Protein AF-A0A7W0G7X9-F1 (afdb_monomer)

Nearest PDB structures (foldseek):
  6p4w-assembly1_B  TM=4.321E-01  e=9.261E-02  Sulfurisphaera tokodaii str. 7
  7ui9-assembly1_a  TM=5.854E-01  e=1.739E+00  Saccharomyces cerevisiae S288C
  8ceo-assembly1_p  TM=5.394E-01  e=4.998E+00  Saccharomyces cerevisiae

Structure (mmCIF, N/CA/C/O backbone):
data_AF-A0A7W0G7X9-F1
#
_entry.id   AF-A0A7W0G7X9-F1
#
loop_
_atom_site.group_PDB
_atom_site.id
_atom_site.type_symbol
_atom_site.label_atom_id
_atom_site.label_alt_id
_atom_site.label_comp_id
_atom_site.label_asym_id
_atom_site.label_entity_id
_atom_site.label_seq_id
_atom_site.pdbx_PDB_ins_code
_atom_site.Cartn_x
_atom_site.Cartn_y
_atom_site.Cartn_z
_atom_site.occupancy
_atom_site.B_iso_or_equiv
_atom_site.auth_seq_id
_atom_site.auth_comp_id
_atom_site.auth_asym_id
_atom_site.auth_atom_id
_atom_site.pdbx_PDB_model_num
ATOM 1 N N . MET A 1 1 ? -9.192 0.907 4.086 1.00 92.31 1 MET A N 1
ATOM 2 C CA . MET A 1 1 ? -9.486 0.606 5.506 1.00 92.31 1 MET A CA 1
ATOM 3 C C . MET A 1 1 ? -10.771 1.244 6.019 1.00 92.31 1 MET A C 1
ATOM 5 O O . MET A 1 1 ? -11.718 0.499 6.189 1.00 92.31 1 MET A O 1
ATOM 9 N N . ALA A 1 2 ? -10.855 2.569 6.224 1.00 94.81 2 ALA A N 1
ATOM 10 C CA . ALA A 1 2 ? -12.040 3.203 6.834 1.00 94.81 2 ALA A CA 1
ATOM 11 C C . ALA A 1 2 ? -13.368 2.820 6.157 1.00 94.81 2 ALA A C 1
ATOM 13 O O . ALA A 1 2 ? -14.321 2.452 6.828 1.00 94.81 2 ALA A O 1
ATOM 14 N N . TRP A 1 3 ? -13.391 2.815 4.819 1.00 96.12 3 TRP A N 1
ATOM 15 C CA . TRP A 1 3 ? -14.550 2.369 4.044 1.00 96.12 3 TRP A CA 1
ATOM 16 C C . TRP A 1 3 ? -14.953 0.915 4.342 1.00 96.12 3 TRP A C 1
ATOM 18 O O . TRP A 1 3 ? -16.133 0.634 4.477 1.00 96.12 3 TRP A O 1
ATOM 28 N N . LEU A 1 4 ? -13.992 -0.006 4.486 1.00 96.94 4 LEU A N 1
ATOM 29 C CA . LEU A 1 4 ? -14.282 -1.413 4.792 1.00 96.94 4 LEU A CA 1
ATOM 30 C C . LEU A 1 4 ? -14.880 -1.563 6.195 1.00 96.94 4 LEU A C 1
ATOM 32 O O . LEU A 1 4 ? -15.864 -2.275 6.357 1.00 96.94 4 LEU A O 1
ATOM 36 N N . LEU A 1 5 ? -14.318 -0.858 7.181 1.00 97.00 5 LEU A N 1
ATOM 37 C CA . LEU A 1 5 ? -14.815 -0.854 8.562 1.00 97.00 5 LEU A CA 1
ATOM 38 C C . LEU A 1 5 ? -16.210 -0.219 8.678 1.00 97.00 5 LEU A C 1
ATOM 40 O O . LEU A 1 5 ? -16.994 -0.596 9.537 1.00 97.00 5 LEU A O 1
ATOM 44 N N . ASP A 1 6 ? -16.539 0.741 7.816 1.00 95.50 6 ASP A N 1
ATOM 45 C CA . ASP A 1 6 ? -17.869 1.354 7.783 1.00 95.50 6 ASP A CA 1
ATOM 46 C C . ASP A 1 6 ? -18.906 0.473 7.060 1.00 95.50 6 ASP A C 1
ATOM 48 O O . ASP A 1 6 ? -20.080 0.438 7.427 1.00 95.50 6 ASP A O 1
ATOM 52 N N . ARG A 1 7 ? -18.480 -0.264 6.024 1.00 96.44 7 ARG A N 1
ATOM 53 C CA . ARG A 1 7 ? -19.379 -1.040 5.153 1.00 96.44 7 ARG A CA 1
ATOM 54 C C . ARG A 1 7 ? -19.563 -2.499 5.538 1.00 96.44 7 ARG A C 1
ATOM 56 O O . ARG A 1 7 ? -20.531 -3.085 5.062 1.00 96.44 7 ARG A O 1
ATOM 63 N N . SER A 1 8 ? -18.699 -3.056 6.380 1.00 97.31 8 SER A N 1
ATOM 64 C CA . SER A 1 8 ? -18.819 -4.433 6.857 1.00 97.31 8 SER A CA 1
ATOM 65 C C . SER A 1 8 ? -18.796 -4.492 8.376 1.00 97.31 8 SER A C 1
ATOM 67 O O . SER A 1 8 ? -17.767 -4.273 9.015 1.00 97.31 8 SER A O 1
ATOM 69 N N . GLN A 1 9 ? -19.952 -4.811 8.959 1.00 96.06 9 GLN A N 1
ATOM 70 C CA . GLN A 1 9 ? -20.108 -4.895 10.415 1.00 96.06 9 GLN A CA 1
ATOM 71 C C . GLN A 1 9 ? -19.346 -6.091 10.995 1.00 96.06 9 GLN A C 1
ATOM 73 O O . GLN A 1 9 ? -18.842 -6.018 12.116 1.00 96.06 9 GLN A O 1
ATOM 78 N N . VAL A 1 10 ? -19.231 -7.170 10.213 1.00 96.44 10 VAL A N 1
ATOM 79 C CA . VAL A 1 10 ? -18.426 -8.347 10.558 1.00 96.44 10 VAL A CA 1
ATOM 80 C C . VAL A 1 10 ? -16.955 -7.958 10.622 1.00 96.44 10 VAL A C 1
ATOM 82 O O . VAL A 1 10 ? -16.327 -8.125 11.665 1.00 96.44 10 VAL A O 1
ATOM 85 N N . PHE A 1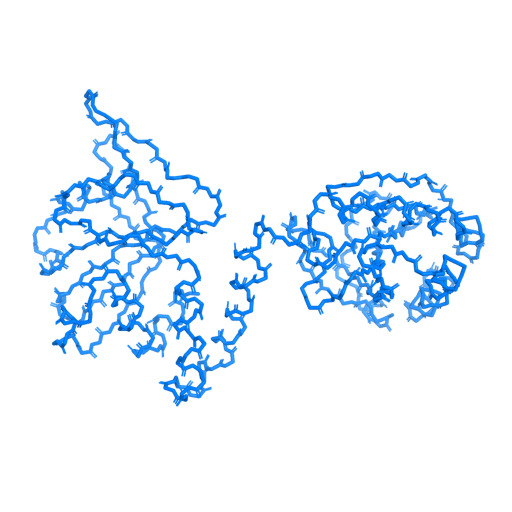 11 ? -16.421 -7.345 9.560 1.00 97.50 11 PHE A N 1
ATOM 86 C CA . PHE A 1 11 ? -15.022 -6.928 9.560 1.00 97.50 11 PHE A CA 1
ATOM 87 C C . PHE A 1 11 ? -14.723 -5.905 10.663 1.00 97.50 11 PHE A C 1
ATOM 89 O O . PHE A 1 11 ? -13.721 -6.042 11.356 1.00 97.50 11 PHE A O 1
ATOM 96 N N . ALA A 1 12 ? -15.596 -4.917 10.880 1.00 97.31 12 ALA A N 1
ATOM 97 C CA . ALA A 1 12 ? -15.427 -3.924 11.939 1.00 97.31 12 ALA A CA 1
ATOM 98 C C . ALA A 1 12 ? -15.307 -4.552 13.334 1.00 97.31 12 ALA A C 1
ATOM 100 O O . ALA A 1 12 ? -14.421 -4.180 14.108 1.00 97.31 12 ALA A O 1
ATOM 101 N N . ARG A 1 13 ? -16.174 -5.525 13.640 1.00 96.56 13 ARG A N 1
ATOM 102 C CA . ARG A 1 13 ? -16.154 -6.260 14.906 1.00 96.56 13 ARG A CA 1
ATOM 103 C C . ARG A 1 13 ? -14.867 -7.054 15.068 1.00 96.56 13 ARG A C 1
ATOM 105 O O . ARG A 1 13 ? -14.192 -6.892 16.081 1.00 96.56 13 ARG A O 1
ATOM 112 N N . GLU A 1 14 ? -14.539 -7.896 14.095 1.00 97.12 14 GLU A N 1
ATOM 113 C CA . GLU A 1 14 ? -13.367 -8.770 14.189 1.00 97.12 14 GLU A CA 1
ATOM 114 C C . GLU A 1 14 ? -12.070 -7.954 14.230 1.00 97.12 14 GLU A C 1
ATOM 116 O O . GLU A 1 14 ? -11.172 -8.234 15.024 1.00 97.12 14 GLU A O 1
ATOM 121 N N . PHE A 1 15 ? -12.003 -6.863 13.462 1.00 97.44 15 PHE A N 1
ATOM 122 C CA . PHE A 1 15 ? -10.868 -5.948 13.475 1.00 97.44 15 PHE A CA 1
ATOM 123 C C . PHE A 1 15 ? -10.708 -5.260 14.834 1.00 97.44 15 PHE A C 1
ATOM 125 O O . PHE A 1 15 ? -9.607 -5.248 15.379 1.00 97.44 15 PHE A O 1
ATOM 132 N N . ALA A 1 16 ? -11.788 -4.745 15.436 1.00 96.88 16 ALA A N 1
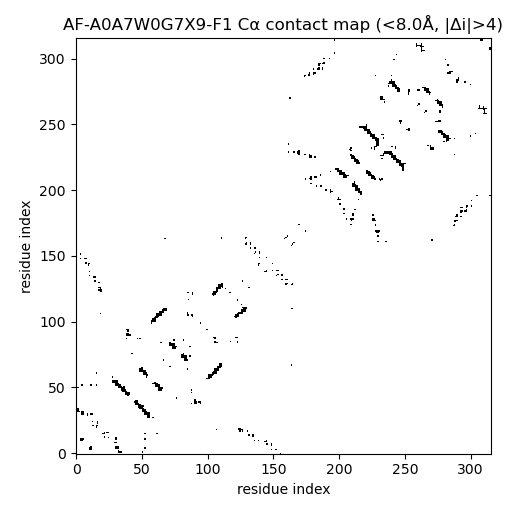ATOM 133 C CA . ALA A 1 16 ? -11.751 -4.242 16.813 1.00 96.88 16 ALA A CA 1
ATOM 134 C C . ALA A 1 16 ? -11.342 -5.340 17.816 1.00 96.88 16 ALA A C 1
ATOM 136 O O . ALA A 1 16 ? -10.641 -5.063 18.794 1.00 96.88 16 ALA A O 1
ATOM 137 N N . GLY A 1 17 ? -11.739 -6.588 17.553 1.00 96.56 17 GLY A N 1
ATOM 138 C CA . GLY A 1 17 ? -11.370 -7.774 18.322 1.00 96.56 17 GLY A CA 1
ATOM 139 C C . GLY A 1 17 ? -9.861 -8.012 18.381 1.00 96.56 17 GLY A C 1
ATOM 140 O O . GLY A 1 17 ? -9.358 -8.373 19.444 1.00 96.56 17 GLY A O 1
ATOM 141 N N . LEU A 1 18 ? -9.112 -7.706 17.314 1.00 95.69 18 LEU A N 1
ATOM 142 C CA . LEU A 1 18 ? -7.642 -7.792 17.320 1.00 95.69 18 LEU A CA 1
ATOM 143 C C . LEU A 1 18 ? -7.017 -6.885 18.398 1.00 95.69 18 LEU A C 1
ATOM 145 O O . LEU A 1 18 ? -6.053 -7.263 19.067 1.00 95.69 18 LEU A O 1
ATOM 149 N N . PHE A 1 19 ? -7.599 -5.702 18.615 1.00 94.75 19 PHE A N 1
ATOM 150 C CA . PHE A 1 19 ? -7.115 -4.716 19.585 1.00 94.75 19 PHE A CA 1
ATOM 151 C C . PHE A 1 19 ? -7.556 -5.019 21.022 1.00 94.75 19 PHE A C 1
ATOM 153 O O . PHE A 1 19 ? -6.792 -4.784 21.965 1.00 94.75 19 PHE A O 1
ATOM 160 N N . LEU A 1 20 ? -8.800 -5.481 21.189 1.00 92.38 20 LEU A N 1
ATOM 161 C CA . LEU A 1 20 ? -9.521 -5.485 22.470 1.00 92.38 20 LEU A CA 1
ATOM 162 C C . LEU A 1 20 ? -9.828 -6.881 23.022 1.00 92.38 20 LEU A C 1
ATOM 164 O O . LEU A 1 20 ? -10.032 -7.021 24.227 1.00 92.38 20 LEU A O 1
ATOM 168 N N . GLY A 1 21 ? -9.843 -7.900 22.162 1.00 87.56 21 GLY A N 1
ATOM 169 C CA . GLY A 1 21 ? -10.453 -9.204 22.421 1.00 87.56 21 GLY A CA 1
ATOM 170 C C . GLY A 1 21 ? -11.958 -9.212 22.118 1.00 87.56 21 GLY A C 1
ATOM 171 O O . GLY A 1 21 ? -12.664 -8.239 22.388 1.00 87.56 21 GLY A O 1
ATOM 172 N N . CYS A 1 22 ? -12.461 -10.317 21.560 1.00 80.00 22 CYS A N 1
ATOM 173 C CA . CYS A 1 22 ? -13.841 -10.410 21.062 1.00 80.00 22 CYS A CA 1
ATOM 174 C C . CYS A 1 22 ? -14.906 -10.333 22.171 1.00 80.00 22 CYS A C 1
ATOM 176 O O . CYS A 1 22 ? -15.979 -9.776 21.943 1.00 80.00 22 CYS A O 1
ATOM 178 N N . ASP A 1 23 ? -14.599 -10.808 23.382 1.00 84.69 23 ASP A N 1
ATOM 179 C CA . ASP A 1 23 ? -15.543 -10.824 24.513 1.00 84.69 23 ASP A CA 1
ATOM 180 C C . ASP A 1 23 ? -16.010 -9.420 24.912 1.00 84.69 23 ASP A C 1
ATOM 182 O O . ASP A 1 23 ? -17.159 -9.212 25.297 1.00 84.69 23 ASP A O 1
ATOM 186 N N . VAL A 1 24 ? -15.131 -8.427 24.760 1.00 81.75 24 VAL A N 1
ATOM 187 C CA . VAL A 1 24 ? -15.413 -7.024 25.087 1.00 81.75 24 VAL A CA 1
ATOM 188 C C . VAL A 1 24 ? -16.469 -6.427 24.148 1.00 81.75 24 VAL A C 1
ATOM 190 O O . VAL A 1 24 ? -17.104 -5.425 24.477 1.00 81.75 24 VAL A O 1
ATOM 193 N N . LEU A 1 25 ? -16.671 -7.039 22.979 1.00 88.81 25 LEU A N 1
ATOM 194 C CA . LEU A 1 25 ? -17.496 -6.496 21.908 1.00 88.81 25 LEU A CA 1
ATOM 195 C C . LEU A 1 25 ? -18.872 -7.155 21.786 1.00 88.81 25 LEU A C 1
ATOM 197 O O . LEU A 1 25 ? -19.669 -6.719 20.952 1.00 88.81 25 LEU A O 1
ATOM 201 N N . ALA A 1 26 ? -19.166 -8.185 22.586 1.00 86.31 26 ALA A N 1
ATOM 202 C CA . ALA A 1 26 ? -20.345 -9.041 22.426 1.00 86.31 26 ALA A CA 1
ATOM 203 C C . ALA A 1 26 ? -21.675 -8.264 22.331 1.00 86.31 26 ALA A C 1
ATOM 205 O O . ALA A 1 26 ? -22.514 -8.585 21.491 1.00 86.31 26 ALA A O 1
ATOM 206 N N . ASP A 1 27 ? -21.828 -7.194 23.117 1.00 87.75 27 ASP A N 1
ATOM 207 C CA . ASP A 1 27 ? -23.079 -6.426 23.215 1.00 87.75 27 ASP A CA 1
ATOM 208 C C . ASP A 1 27 ? -23.211 -5.272 22.205 1.00 87.75 27 ASP A C 1
ATOM 210 O O . ASP A 1 27 ? -24.269 -4.641 22.119 1.00 87.75 27 ASP A O 1
ATOM 214 N N . ILE A 1 28 ? -22.157 -4.961 21.446 1.00 90.19 28 ILE A N 1
ATOM 215 C CA . ILE A 1 28 ? -22.182 -3.870 20.461 1.00 90.19 28 ILE A CA 1
ATOM 216 C C . ILE A 1 28 ? -22.987 -4.327 19.255 1.00 90.19 28 ILE A C 1
ATOM 218 O O . ILE A 1 28 ? -22.745 -5.412 18.736 1.00 90.19 28 ILE A O 1
ATOM 222 N N . LYS A 1 29 ? -23.930 -3.515 18.775 1.00 90.44 29 LYS A N 1
ATOM 223 C CA . LYS A 1 29 ? -24.805 -3.918 17.658 1.00 90.44 29 LYS A CA 1
ATOM 224 C C . LYS A 1 29 ? -24.372 -3.342 16.327 1.00 90.44 29 LYS A C 1
ATOM 226 O O . LYS A 1 29 ? -24.579 -3.980 15.299 1.00 90.44 29 LYS A O 1
ATOM 231 N N . GLN A 1 30 ? -23.820 -2.134 16.350 1.00 94.75 30 GLN A N 1
ATOM 232 C CA . GLN A 1 30 ? -23.373 -1.439 15.153 1.00 94.75 30 GLN A CA 1
ATOM 233 C C . GLN A 1 30 ? -22.044 -0.749 15.411 1.00 94.75 30 GLN A C 1
ATOM 235 O O . GLN A 1 30 ? -21.799 -0.233 16.501 1.00 94.75 30 GLN A O 1
ATOM 240 N N . PHE A 1 31 ? -21.233 -0.721 14.367 1.00 96.00 31 PHE A N 1
ATOM 241 C CA . PHE A 1 31 ? -19.952 -0.054 14.284 1.00 96.00 31 PHE A CA 1
ATOM 242 C C . PHE A 1 31 ? -20.040 1.060 13.245 1.00 96.00 31 PHE A C 1
ATOM 244 O O . PHE A 1 31 ? -20.638 0.883 12.181 1.00 96.00 31 PHE A O 1
ATOM 251 N N . GLY A 1 32 ? -19.434 2.199 13.558 1.00 95.38 32 GLY A N 1
ATOM 252 C CA . GLY A 1 32 ? -19.237 3.313 12.640 1.00 95.38 32 GLY A CA 1
ATOM 253 C C . GLY A 1 32 ? -17.780 3.749 12.653 1.00 95.38 32 GLY A C 1
ATOM 254 O O . GLY A 1 32 ? -17.125 3.703 13.696 1.00 95.38 32 GLY A O 1
ATOM 255 N N . THR A 1 33 ? -17.274 4.178 11.498 1.00 95.94 33 THR A N 1
ATOM 256 C CA . THR A 1 33 ? -15.871 4.586 11.358 1.00 95.94 33 THR A CA 1
ATOM 257 C C . THR A 1 33 ? -15.761 6.051 10.971 1.00 95.94 33 THR A C 1
ATOM 259 O O . THR A 1 33 ? -16.497 6.542 10.118 1.00 95.94 33 THR A O 1
ATOM 262 N N . GLN A 1 34 ? -14.806 6.753 11.573 1.00 93.44 34 GLN A N 1
ATOM 263 C CA . GLN A 1 34 ? -14.472 8.130 11.236 1.00 93.44 34 GLN A CA 1
ATOM 264 C C . GLN A 1 34 ? -12.976 8.265 10.967 1.00 93.44 34 GLN A C 1
ATOM 266 O O . GLN A 1 34 ? -12.143 7.655 11.633 1.00 93.44 34 GLN A O 1
ATOM 271 N N . THR A 1 35 ? -12.645 9.098 9.989 1.00 91.44 35 THR A N 1
ATOM 272 C CA . THR A 1 35 ? -11.290 9.608 9.749 1.00 91.44 35 THR A CA 1
ATOM 273 C C . THR A 1 35 ? -11.220 11.057 10.219 1.00 91.44 35 THR A C 1
ATOM 275 O O . THR A 1 35 ? -12.249 11.731 10.222 1.00 91.44 35 THR A O 1
ATOM 278 N N . GLN A 1 36 ? -10.022 11.568 10.513 1.00 83.00 36 GLN A N 1
ATOM 279 C CA . GLN A 1 36 ? -9.813 12.973 10.911 1.00 83.00 36 GLN A CA 1
ATOM 280 C C . GLN A 1 36 ? -10.496 13.344 12.238 1.00 83.00 36 GLN A C 1
ATOM 282 O O . GLN A 1 36 ? -11.062 14.428 12.386 1.00 83.00 36 GLN A O 1
ATOM 287 N N . VAL A 1 37 ? -10.441 12.450 13.226 1.00 85.62 37 VAL A N 1
ATOM 288 C CA . VAL A 1 37 ? -10.847 12.807 14.589 1.00 85.62 37 VAL A CA 1
ATOM 289 C C . VAL A 1 37 ? -9.815 13.767 15.168 1.00 85.62 37 VAL A C 1
ATOM 291 O O . VAL A 1 37 ? -8.620 13.575 14.981 1.00 85.62 37 VAL A O 1
ATOM 294 N N . SER A 1 38 ? -10.270 14.805 15.868 1.00 88.44 38 SER A N 1
ATOM 295 C CA . SER A 1 38 ? -9.388 15.738 16.564 1.00 88.44 38 SER A CA 1
ATOM 296 C C . SER A 1 38 ? -9.501 15.597 18.073 1.00 88.44 38 SER A C 1
ATOM 298 O O . SER A 1 38 ? -10.595 15.488 18.636 1.00 88.44 38 SER A O 1
ATOM 300 N N . LEU A 1 39 ? -8.351 15.641 18.736 1.00 89.19 39 LEU A N 1
ATOM 301 C CA . LEU A 1 39 ? -8.244 15.716 20.186 1.00 89.19 39 LEU A CA 1
ATOM 302 C C . LEU A 1 39 ? -7.540 17.004 20.600 1.00 89.19 39 LEU A C 1
ATOM 304 O O . LEU A 1 39 ? -6.674 17.489 19.868 1.00 89.19 39 LEU A O 1
ATOM 308 N N . PRO A 1 40 ? -7.871 17.553 21.778 1.00 87.44 40 PRO A N 1
ATOM 309 C CA . PRO A 1 40 ? -7.113 18.667 22.326 1.00 87.44 40 PRO A CA 1
ATOM 310 C C . PRO A 1 40 ? -5.672 18.228 22.607 1.00 87.44 40 PRO A C 1
ATOM 312 O O . PRO A 1 40 ? -5.451 17.220 23.272 1.00 87.44 40 PRO A O 1
ATOM 315 N N . ASN A 1 41 ? -4.688 18.991 22.134 1.00 86.06 41 ASN A N 1
ATOM 316 C CA . ASN A 1 41 ? -3.300 18.794 22.540 1.00 86.06 41 ASN A CA 1
ATOM 317 C C . ASN A 1 41 ? -3.040 19.564 23.851 1.00 86.06 41 ASN A C 1
ATOM 319 O O . ASN A 1 41 ? -3.215 20.788 23.847 1.00 86.06 41 ASN A O 1
ATOM 323 N N . PRO A 1 42 ? -2.593 18.913 24.944 1.00 75.69 42 PRO A N 1
ATOM 324 C CA . PRO A 1 42 ? -2.236 19.604 26.186 1.00 75.69 42 PRO A CA 1
ATOM 325 C C . PRO A 1 42 ? -1.207 20.728 25.989 1.00 75.69 42 PRO A C 1
ATOM 327 O O . PRO A 1 42 ? -1.287 21.759 26.652 1.00 75.69 42 PRO A O 1
ATOM 330 N N . SER A 1 43 ? -0.293 20.561 25.029 1.00 77.94 43 SER A N 1
ATOM 331 C CA . SER A 1 43 ? 0.769 21.525 24.708 1.00 77.94 43 SER A CA 1
ATOM 332 C C . SER A 1 43 ? 0.349 22.586 23.673 1.00 77.94 43 SER A C 1
ATOM 334 O O . SER A 1 43 ? 1.176 23.379 23.228 1.00 77.94 43 SER A O 1
ATOM 336 N N . GLY A 1 44 ? -0.932 22.620 23.284 1.00 80.44 44 GLY A N 1
ATOM 337 C CA . GLY A 1 44 ? -1.495 23.553 22.305 1.00 80.44 44 GLY A CA 1
ATOM 338 C C . GLY A 1 44 ? -1.737 22.930 20.925 1.00 80.44 44 GLY A C 1
ATOM 339 O O . GLY A 1 44 ? -0.967 22.105 20.433 1.00 80.44 44 GLY A O 1
ATOM 340 N N . GLY A 1 45 ? -2.838 23.332 20.283 1.00 86.31 45 GLY A N 1
ATOM 341 C CA . GLY A 1 45 ? -3.271 22.802 18.987 1.00 86.31 45 GLY A CA 1
ATOM 342 C C . GLY A 1 45 ? -4.133 21.538 19.092 1.00 86.31 45 GLY A C 1
ATOM 343 O O . GLY A 1 45 ? -4.810 21.312 20.098 1.00 86.31 45 GLY A O 1
ATOM 344 N N . LEU A 1 46 ? -4.134 20.734 18.026 1.00 89.94 46 LEU A N 1
ATOM 345 C CA . LEU A 1 46 ? -4.935 19.514 17.907 1.00 89.94 46 LEU A CA 1
ATOM 346 C C . LEU A 1 46 ? -4.057 18.309 17.571 1.00 89.94 46 LEU A C 1
ATOM 348 O O . LEU A 1 46 ? -3.090 18.422 16.818 1.00 89.94 46 LEU A O 1
ATOM 352 N N . LEU A 1 47 ? -4.440 17.159 18.110 1.00 91.50 47 LEU A N 1
ATOM 353 C CA . LEU A 1 47 ? -3.907 15.849 17.763 1.00 91.50 47 LEU A CA 1
ATOM 354 C C . LEU A 1 47 ? -4.899 15.134 16.847 1.00 91.50 47 LEU A C 1
ATOM 356 O O . LEU A 1 47 ? -6.107 15.263 17.040 1.00 91.50 47 LEU A O 1
ATOM 360 N N . TRP A 1 48 ? -4.387 14.377 15.881 1.00 91.81 48 TRP A N 1
ATOM 361 C CA . TRP A 1 48 ? -5.192 13.779 14.817 1.00 91.81 48 TRP A CA 1
ATOM 362 C C . TRP A 1 48 ? -4.914 12.282 14.690 1.00 91.81 48 TRP A C 1
ATOM 364 O O . TRP A 1 48 ? -4.072 11.906 13.881 1.00 91.81 48 TRP A O 1
ATOM 374 N N . PRO A 1 49 ? -5.584 11.433 15.486 1.00 92.81 49 PRO A N 1
ATOM 375 C CA . PRO A 1 49 ? -5.603 10.001 15.224 1.00 92.81 49 PRO A CA 1
ATOM 376 C C . PRO A 1 49 ? -6.133 9.722 13.814 1.00 92.81 49 PRO A C 1
ATOM 378 O O . PRO A 1 49 ? -7.118 10.334 13.381 1.00 92.81 49 PRO A O 1
ATOM 381 N N . ASP A 1 50 ? -5.513 8.773 13.115 1.00 94.50 50 ASP A N 1
ATOM 382 C CA . ASP A 1 50 ? -5.888 8.441 11.736 1.00 94.50 50 ASP A CA 1
ATOM 383 C C . ASP A 1 50 ? -7.326 7.916 11.625 1.00 94.50 50 ASP A C 1
ATOM 385 O O . ASP A 1 50 ? -8.058 8.264 10.688 1.00 94.50 50 ASP A O 1
ATOM 389 N N . LEU A 1 51 ? -7.740 7.082 12.586 1.00 96.12 51 LEU A N 1
ATOM 390 C CA . LEU A 1 51 ? -9.049 6.435 12.607 1.00 96.12 51 LEU A CA 1
ATOM 391 C C . LEU A 1 51 ? -9.675 6.431 14.001 1.00 96.12 51 LEU A C 1
ATOM 393 O O . LEU A 1 51 ? -9.000 6.216 15.008 1.00 96.12 51 LEU A O 1
ATOM 397 N N . SER A 1 52 ? -10.997 6.575 14.031 1.00 96.12 52 SER A N 1
ATOM 398 C CA . SER A 1 52 ? -11.845 6.202 15.162 1.00 96.12 52 SER A CA 1
ATOM 399 C C . SER A 1 52 ? -12.859 5.159 14.714 1.00 96.12 52 SER A C 1
ATOM 401 O O . SER A 1 52 ? -13.540 5.342 13.702 1.00 96.12 52 SER A O 1
ATOM 403 N N . LEU A 1 53 ? -12.956 4.072 15.473 1.00 96.88 53 LEU A N 1
ATOM 404 C CA . LEU A 1 53 ? -13.975 3.045 15.330 1.00 96.88 53 LEU A CA 1
ATOM 405 C C . LEU A 1 53 ? -14.867 3.074 16.570 1.00 96.88 53 LEU A C 1
ATOM 407 O O . LEU A 1 53 ? -14.401 2.831 17.683 1.00 96.88 53 LEU A O 1
ATOM 411 N N . ALA A 1 54 ? -16.146 3.379 16.381 1.00 95.31 54 ALA A N 1
ATOM 412 C CA . ALA A 1 54 ? -17.092 3.611 17.464 1.00 95.31 54 ALA A CA 1
ATOM 413 C C . ALA A 1 54 ? -18.273 2.643 17.404 1.00 95.31 54 ALA A C 1
ATOM 415 O O . ALA A 1 54 ? -18.729 2.266 16.325 1.00 95.31 54 ALA A O 1
ATOM 416 N N . GLY A 1 55 ? -18.790 2.281 18.575 1.00 94.31 55 GLY A N 1
ATOM 417 C CA . GLY A 1 55 ? -19.994 1.470 18.718 1.00 94.31 55 GLY A CA 1
ATOM 418 C C . GLY A 1 55 ? -21.259 2.302 18.910 1.00 94.31 55 GLY A C 1
ATOM 419 O O . GLY A 1 55 ? -21.224 3.478 19.293 1.00 94.31 55 GLY A O 1
ATOM 420 N N . ASP A 1 56 ? -22.407 1.666 18.701 1.00 92.62 56 ASP A N 1
ATOM 421 C CA . ASP A 1 56 ? -23.720 2.267 18.906 1.00 92.62 56 ASP A CA 1
ATOM 422 C C . ASP A 1 56 ? -23.932 2.784 20.335 1.00 92.62 56 ASP A C 1
ATOM 424 O O . ASP A 1 56 ? -23.378 2.276 21.311 1.00 92.62 56 ASP A O 1
ATOM 428 N N . ALA A 1 57 ? -24.731 3.849 20.459 1.00 89.88 57 ALA A N 1
ATOM 429 C CA . ALA A 1 57 ? -25.064 4.490 21.734 1.00 89.88 57 ALA A CA 1
ATOM 430 C C . ALA A 1 57 ? -23.843 4.851 22.610 1.00 89.88 57 ALA A C 1
ATOM 432 O O . ALA A 1 57 ? -23.976 4.990 23.831 1.00 89.88 57 ALA A O 1
ATOM 433 N N . ARG A 1 58 ? -22.670 5.056 21.986 1.00 89.06 58 ARG A N 1
ATOM 434 C CA . ARG A 1 58 ? -21.396 5.345 22.663 1.00 89.06 58 ARG A CA 1
ATOM 435 C C . ARG A 1 58 ? -20.963 4.206 23.594 1.00 89.06 58 ARG A C 1
ATOM 437 O O . ARG A 1 58 ? -20.411 4.446 24.669 1.00 89.06 58 ARG A O 1
ATOM 444 N N . SER A 1 59 ? -21.256 2.966 23.208 1.00 92.06 59 SER A N 1
ATOM 445 C CA . SER A 1 59 ? -20.850 1.754 23.926 1.00 92.06 59 SER A CA 1
ATOM 446 C C . SER A 1 59 ? -19.326 1.642 24.019 1.00 92.06 59 SER A C 1
ATOM 448 O O . SER A 1 59 ? -18.796 1.456 25.116 1.00 92.06 59 SER A O 1
ATOM 450 N N . PHE A 1 60 ? -18.617 1.876 22.915 1.00 94.12 60 PHE A N 1
ATOM 451 C CA . PHE A 1 60 ? -17.162 1.996 22.901 1.00 94.12 60 PHE A CA 1
ATOM 452 C C . PHE A 1 60 ? -16.664 2.980 21.837 1.00 94.12 60 PHE A C 1
ATOM 454 O O . PHE A 1 60 ? -17.397 3.329 20.911 1.00 94.12 60 PHE A O 1
ATOM 461 N N . GLU A 1 61 ? -15.408 3.393 21.975 1.00 94.44 61 GLU A N 1
ATOM 462 C CA . GLU A 1 61 ? -14.644 4.057 20.926 1.00 94.44 61 GLU A CA 1
ATOM 463 C C . GLU A 1 61 ? -13.174 3.620 21.003 1.00 94.44 61 GLU A C 1
ATOM 465 O O . GLU A 1 61 ? -12.544 3.672 22.067 1.00 94.44 61 GLU A O 1
ATOM 470 N N . LEU A 1 62 ? -12.653 3.141 19.875 1.00 96.38 62 LEU A N 1
ATOM 471 C CA . LEU A 1 62 ? -11.265 2.752 19.674 1.00 96.38 62 LEU A CA 1
ATOM 472 C C . LEU A 1 62 ? -10.617 3.744 18.712 1.00 96.38 62 LEU A C 1
ATOM 474 O O . LEU A 1 62 ? -10.963 3.792 17.531 1.00 96.38 62 LEU A O 1
ATOM 478 N N . LEU A 1 63 ? -9.640 4.490 19.209 1.00 96.38 63 LEU A N 1
ATOM 479 C CA . LEU A 1 63 ? -8.729 5.229 18.354 1.00 96.38 63 LEU A CA 1
ATOM 480 C C . LEU A 1 63 ? -7.616 4.355 17.832 1.00 96.38 63 LEU A C 1
ATOM 482 O O . LEU A 1 63 ? -7.062 3.545 18.572 1.00 96.38 63 LEU A O 1
ATOM 486 N N . ILE A 1 64 ? -7.240 4.587 16.583 1.00 96.00 64 ILE A N 1
ATOM 487 C CA . ILE A 1 64 ? -6.191 3.829 15.925 1.00 96.00 64 ILE A CA 1
ATOM 488 C C . ILE A 1 64 ? -5.276 4.807 15.204 1.00 96.00 64 ILE A C 1
ATOM 490 O O . ILE A 1 64 ? -5.693 5.500 14.276 1.00 96.00 64 ILE A O 1
ATOM 494 N N . GLU A 1 65 ? -4.021 4.830 15.638 1.00 94.50 65 GLU A N 1
ATOM 495 C CA . GLU A 1 65 ? -2.928 5.402 14.857 1.00 94.50 65 GLU A CA 1
ATOM 496 C C . GLU A 1 65 ? -2.434 4.357 13.854 1.00 94.50 65 GLU A C 1
ATOM 498 O O . GLU A 1 65 ? -2.236 3.191 14.205 1.00 94.50 65 GLU A O 1
ATOM 503 N N . VAL A 1 66 ? -2.220 4.759 12.606 1.00 93.56 66 VAL A N 1
ATOM 504 C CA . VAL A 1 66 ? -1.829 3.870 11.517 1.00 93.56 66 VAL A CA 1
ATOM 505 C C . VAL A 1 66 ? -0.390 4.160 11.106 1.00 93.56 66 VAL A C 1
ATOM 507 O O . VAL A 1 66 ? -0.058 5.226 10.598 1.00 93.56 66 VAL A O 1
ATOM 510 N N . LYS A 1 67 ? 0.489 3.168 11.261 1.00 88.94 67 LYS A N 1
ATOM 511 C CA . LYS A 1 67 ? 1.902 3.263 10.887 1.00 88.94 67 LYS A CA 1
ATOM 512 C C . LYS A 1 67 ? 2.243 2.308 9.750 1.00 88.94 67 LYS A C 1
ATOM 514 O O . LYS A 1 67 ? 2.147 1.091 9.879 1.00 88.94 67 LYS A O 1
ATOM 519 N N . VAL A 1 68 ? 2.697 2.879 8.636 1.00 82.44 68 VAL A N 1
ATOM 520 C CA . VAL A 1 68 ? 3.169 2.174 7.431 1.00 82.44 68 VAL A CA 1
ATOM 521 C C . VAL A 1 68 ? 4.668 2.464 7.265 1.00 82.44 68 VAL A C 1
ATOM 523 O O . VAL A 1 68 ? 5.084 3.123 6.320 1.00 82.44 68 VAL A O 1
ATOM 526 N N . GLY A 1 69 ? 5.469 2.077 8.265 1.00 71.69 69 GLY A N 1
ATOM 527 C CA . GLY A 1 69 ? 6.936 2.236 8.265 1.00 71.69 69 GLY A CA 1
ATOM 528 C C . GLY A 1 69 ? 7.496 3.446 9.033 1.00 71.69 69 GLY A C 1
ATOM 529 O O . GLY A 1 69 ? 8.709 3.578 9.156 1.00 71.69 69 GLY A O 1
ATOM 530 N N . ALA A 1 70 ? 6.646 4.317 9.586 1.00 74.94 70 ALA A N 1
ATOM 531 C CA . ALA A 1 70 ? 7.078 5.399 10.478 1.00 74.94 70 ALA A CA 1
ATOM 532 C C . ALA A 1 70 ? 7.015 4.970 11.951 1.00 74.94 70 ALA A C 1
ATOM 534 O O . ALA A 1 70 ? 6.055 4.314 12.360 1.00 74.94 70 ALA A O 1
ATOM 535 N N . THR A 1 71 ? 7.991 5.388 12.757 1.00 81.12 71 THR A N 1
ATOM 536 C CA . THR A 1 71 ? 7.945 5.237 14.219 1.00 81.12 71 THR A CA 1
ATOM 537 C C . THR A 1 71 ? 6.852 6.132 14.823 1.00 81.12 71 THR A C 1
ATOM 539 O O . THR A 1 71 ? 6.457 7.129 14.206 1.00 81.12 71 THR A O 1
ATOM 542 N N . PRO A 1 72 ? 6.314 5.803 16.013 1.00 85.94 72 PRO A N 1
ATOM 543 C CA . PRO A 1 72 ? 5.428 6.706 16.739 1.00 85.94 72 PRO A CA 1
ATOM 544 C C . PRO A 1 72 ? 6.128 8.037 17.010 1.00 85.94 72 PRO A C 1
ATOM 546 O O . PRO A 1 72 ? 7.323 8.065 17.294 1.00 85.94 72 PRO A O 1
ATOM 549 N N . ASN A 1 73 ? 5.380 9.134 16.918 1.00 88.00 73 ASN A N 1
ATOM 550 C CA . ASN A 1 73 ? 5.913 10.434 17.307 1.00 88.00 73 ASN A CA 1
ATOM 551 C C . ASN A 1 73 ? 6.105 10.490 18.828 1.00 88.00 73 ASN A C 1
ATOM 553 O O . ASN A 1 73 ? 5.334 9.893 19.580 1.00 88.00 73 ASN A O 1
ATOM 557 N N . GLU A 1 74 ? 7.090 11.258 19.266 1.00 90.75 74 GLU A N 1
ATOM 558 C CA . GLU A 1 74 ? 7.331 11.570 20.672 1.00 90.75 74 GLU A CA 1
ATOM 559 C C . GLU A 1 74 ? 6.764 12.952 21.001 1.00 90.75 74 GLU A C 1
ATOM 561 O O . GLU A 1 74 ? 6.923 13.903 20.231 1.00 90.75 74 GLU A O 1
ATOM 566 N N . TYR A 1 75 ? 6.097 13.067 22.148 1.00 89.81 75 TYR A N 1
ATOM 567 C CA . TYR A 1 75 ? 5.522 14.315 22.631 1.00 89.81 75 TYR A CA 1
ATOM 568 C C . TYR A 1 75 ? 6.041 14.630 24.034 1.00 89.81 75 TYR A C 1
ATOM 570 O O . TYR A 1 75 ? 5.915 13.785 24.923 1.00 89.81 75 TYR A O 1
ATOM 578 N N . PRO A 1 76 ? 6.575 15.841 24.267 1.00 88.94 76 PRO A N 1
ATOM 579 C CA . PRO A 1 76 ? 6.946 16.261 25.608 1.00 88.94 76 PRO A CA 1
ATOM 580 C C . PRO A 1 76 ? 5.691 16.457 26.461 1.00 88.94 76 PRO A C 1
ATOM 582 O O . PRO A 1 76 ? 4.712 17.069 26.018 1.00 88.94 76 PRO A O 1
ATOM 585 N N . ASP A 1 77 ? 5.750 15.971 27.694 1.00 86.00 77 ASP A N 1
ATOM 586 C CA . ASP A 1 77 ? 4.690 16.080 28.684 1.00 86.00 77 ASP A CA 1
ATOM 587 C C . ASP A 1 77 ? 5.277 16.386 30.069 1.00 86.00 77 ASP A C 1
ATOM 589 O O . ASP A 1 77 ? 5.564 15.502 30.874 1.00 86.00 77 ASP A O 1
ATOM 593 N N . GLY A 1 78 ? 5.505 17.671 30.345 1.00 86.06 78 GLY A N 1
ATOM 594 C CA . GLY A 1 78 ? 6.265 18.078 31.527 1.00 86.06 78 GLY A CA 1
ATOM 595 C C . GLY A 1 78 ? 7.725 17.632 31.418 1.00 86.06 78 GLY A C 1
ATOM 596 O O . GLY A 1 78 ? 8.426 18.066 30.506 1.00 86.06 78 GLY A O 1
ATOM 597 N N . GLU A 1 79 ? 8.177 16.792 32.351 1.00 86.19 79 GLU A N 1
ATOM 598 C CA . GLU A 1 79 ? 9.527 16.201 32.351 1.00 86.19 79 GLU A CA 1
ATOM 599 C C . GLU A 1 79 ? 9.588 14.836 31.637 1.00 86.19 79 GLU A C 1
ATOM 601 O O . GLU A 1 79 ? 10.676 14.299 31.432 1.00 86.19 79 GLU A O 1
ATOM 606 N N . GLU A 1 80 ? 8.440 14.280 31.235 1.00 88.50 80 GLU A N 1
ATOM 607 C CA . GLU A 1 80 ? 8.340 12.981 30.566 1.00 88.50 80 GLU A CA 1
ATOM 608 C C . GLU A 1 80 ? 8.197 13.130 29.043 1.00 88.50 80 GLU A C 1
ATOM 610 O O . GLU A 1 80 ? 7.788 14.174 28.523 1.00 88.50 80 GLU A O 1
ATOM 615 N N . ILE A 1 81 ? 8.521 12.061 28.312 1.00 89.44 81 ILE A N 1
ATOM 616 C CA . ILE A 1 81 ? 8.237 11.932 26.880 1.00 89.44 81 ILE A CA 1
ATOM 617 C C . ILE A 1 81 ? 7.196 10.831 26.716 1.00 89.44 81 ILE A C 1
ATOM 619 O O . ILE A 1 81 ? 7.441 9.677 27.063 1.00 89.44 81 ILE A O 1
ATOM 623 N N . LEU A 1 82 ? 6.041 11.191 26.163 1.00 90.44 82 LEU A N 1
ATOM 624 C CA . LEU A 1 82 ? 4.988 10.245 25.821 1.00 90.44 82 LEU A CA 1
ATOM 625 C C . LEU A 1 82 ? 5.072 9.878 24.344 1.00 90.44 82 LEU A C 1
ATOM 627 O O . LEU A 1 82 ? 5.167 10.750 23.476 1.00 90.44 82 LEU A O 1
ATOM 631 N N . LEU A 1 83 ? 4.946 8.587 24.042 1.00 91.38 83 LEU A N 1
ATOM 632 C CA . LEU A 1 83 ? 4.706 8.158 22.671 1.00 91.38 83 LEU A CA 1
ATOM 633 C C . LEU A 1 83 ? 3.306 8.591 22.231 1.00 91.38 83 LEU A C 1
ATOM 635 O O . LEU A 1 83 ? 2.371 8.716 23.023 1.00 91.38 83 LEU A O 1
ATOM 639 N N . GLN A 1 84 ? 3.149 8.800 20.930 1.00 91.44 84 GLN A N 1
ATOM 640 C CA . GLN A 1 84 ? 1.923 9.289 20.306 1.00 91.44 84 GLN A CA 1
ATOM 641 C C . GLN A 1 84 ? 0.630 8.608 20.796 1.00 91.44 84 GLN A C 1
ATOM 643 O O . GLN A 1 84 ? -0.318 9.335 21.100 1.00 91.44 84 GLN A O 1
ATOM 648 N N . PRO A 1 85 ? 0.545 7.270 20.948 1.00 91.94 85 PRO A N 1
ATOM 649 C CA . PRO A 1 85 ? -0.693 6.651 21.414 1.00 91.94 85 PRO A CA 1
ATOM 650 C C . PRO A 1 85 ? -0.978 6.921 22.904 1.00 91.94 85 PRO A C 1
ATOM 652 O O . PRO A 1 85 ? -2.143 7.015 23.292 1.00 91.94 85 PRO A O 1
ATOM 655 N N . ASP A 1 86 ? 0.053 7.105 23.736 1.00 92.25 86 ASP A N 1
ATOM 656 C CA . ASP A 1 86 ? -0.096 7.526 25.139 1.00 92.25 86 ASP A CA 1
ATOM 657 C C . ASP A 1 86 ? -0.573 8.973 25.226 1.00 92.25 86 ASP A C 1
ATOM 659 O O . ASP A 1 86 ? -1.498 9.293 25.976 1.00 92.25 86 ASP A O 1
ATOM 663 N N . MET A 1 87 ? -0.009 9.841 24.384 1.00 93.00 87 MET A N 1
ATOM 664 C CA . MET A 1 87 ? -0.462 11.222 24.271 1.00 93.00 87 MET A CA 1
ATOM 665 C C . MET A 1 87 ? -1.927 11.293 23.809 1.00 93.00 87 MET A C 1
ATOM 667 O O . MET A 1 87 ? -2.696 12.103 24.324 1.00 93.00 87 MET A O 1
ATOM 671 N N . TYR A 1 88 ? -2.369 10.411 22.906 1.00 93.75 88 TYR A N 1
ATOM 672 C CA . TYR A 1 88 ? -3.784 10.310 22.522 1.00 93.75 88 TYR A CA 1
ATOM 673 C C . TYR A 1 88 ? -4.672 9.841 23.671 1.00 93.75 88 TYR A C 1
ATOM 675 O O . TYR A 1 88 ? -5.728 10.435 23.892 1.00 93.75 88 TYR A O 1
ATOM 683 N N . ALA A 1 89 ? -4.247 8.830 24.434 1.00 92.31 89 ALA A N 1
ATOM 684 C CA . ALA A 1 89 ? -4.985 8.374 25.610 1.00 92.31 89 ALA A CA 1
ATOM 685 C C . ALA A 1 89 ? -5.134 9.506 26.642 1.00 92.31 89 ALA A C 1
ATOM 687 O O . ALA A 1 89 ? -6.237 9.766 27.131 1.00 92.31 89 ALA A O 1
ATOM 688 N N . LYS A 1 90 ? -4.053 10.253 26.905 1.00 91.69 90 LYS A N 1
ATOM 689 C CA . LYS A 1 90 ? -4.067 11.438 27.772 1.00 91.69 90 LYS A CA 1
ATOM 690 C C . LYS A 1 90 ? -4.997 12.532 27.241 1.00 91.69 90 LYS A C 1
ATOM 692 O O . LYS A 1 90 ? -5.855 13.015 27.976 1.00 91.69 90 LYS A O 1
ATOM 697 N N . ALA A 1 91 ? -4.864 12.904 25.971 1.00 90.88 91 ALA A N 1
ATOM 698 C CA . ALA A 1 91 ? -5.676 13.938 25.332 1.00 90.88 91 ALA A CA 1
ATOM 699 C C . ALA A 1 91 ? -7.172 13.600 25.338 1.00 90.88 91 ALA A C 1
ATOM 701 O O . ALA A 1 91 ? -8.022 14.472 25.530 1.00 90.88 91 ALA A O 1
ATOM 702 N N . TRP A 1 92 ? -7.510 12.322 25.179 1.00 88.69 92 TRP A N 1
ATOM 703 C CA . TRP A 1 92 ? -8.893 11.872 25.203 1.00 88.69 92 TRP A CA 1
ATOM 704 C C . TRP A 1 92 ? -9.562 12.086 26.561 1.00 88.69 92 TRP A C 1
ATOM 706 O O . TRP A 1 92 ? -10.731 12.476 26.612 1.00 88.69 92 TRP A O 1
ATOM 716 N N . ARG A 1 93 ? -8.823 11.905 27.663 1.00 88.12 93 ARG A N 1
ATOM 717 C CA . ARG A 1 93 ? -9.324 12.142 29.030 1.00 88.12 93 ARG A CA 1
ATOM 718 C C . ARG A 1 93 ? -9.732 13.591 29.276 1.00 88.12 93 ARG A C 1
ATOM 720 O O . ARG A 1 93 ? -10.558 13.845 30.143 1.00 88.12 93 ARG A O 1
ATOM 727 N N . LEU A 1 94 ? -9.196 14.533 28.500 1.00 85.69 94 LEU A N 1
ATOM 728 C CA . LEU A 1 94 ? -9.531 15.953 28.610 1.00 85.69 94 LEU A CA 1
ATOM 729 C C . LEU A 1 94 ? -10.875 16.311 27.957 1.00 85.69 94 LEU A C 1
ATOM 731 O O . LEU A 1 94 ? -11.361 17.429 28.134 1.00 85.69 94 LEU A O 1
ATOM 735 N N . ARG A 1 95 ? -11.494 15.404 27.185 1.00 82.31 95 ARG A N 1
ATOM 736 C CA . ARG A 1 95 ? -12.811 15.670 26.586 1.00 82.31 95 ARG A CA 1
ATOM 737 C C . ARG A 1 95 ? -13.902 15.658 27.664 1.00 82.31 95 ARG A C 1
ATOM 739 O O . ARG A 1 95 ? -13.812 14.878 28.603 1.00 82.31 95 ARG A O 1
ATOM 746 N N . PRO A 1 96 ? -14.989 16.436 27.533 1.00 81.44 96 PRO A N 1
ATOM 747 C CA . PRO A 1 96 ? -16.083 16.388 28.502 1.00 81.44 96 PRO A CA 1
ATOM 748 C C . PRO A 1 96 ? -16.740 15.000 28.569 1.00 81.44 96 PRO A C 1
ATOM 750 O O . PRO A 1 96 ? -17.131 14.465 27.528 1.00 81.44 96 PRO A O 1
ATOM 753 N N . ASP A 1 97 ? -16.964 14.462 29.772 1.00 77.75 97 ASP A N 1
ATOM 754 C CA . ASP A 1 97 ? -17.545 13.122 30.010 1.00 77.75 97 ASP A CA 1
ATOM 755 C C . ASP A 1 97 ? -18.826 12.854 29.216 1.00 77.75 97 ASP A C 1
ATOM 757 O O . ASP A 1 97 ? -19.039 11.771 28.677 1.00 77.75 97 ASP A O 1
ATOM 761 N N . LYS A 1 98 ? -19.674 13.879 29.074 1.00 75.25 98 LYS A N 1
ATOM 762 C CA . LYS A 1 98 ? -20.944 13.795 28.339 1.00 75.25 98 LYS A CA 1
ATOM 763 C C . LYS A 1 98 ? -20.779 13.489 26.853 1.00 75.25 98 LYS A C 1
ATOM 765 O O . LYS A 1 98 ? -21.783 13.212 26.207 1.00 75.25 98 LYS A O 1
ATOM 770 N N . THR A 1 99 ? -19.570 13.577 26.309 1.00 73.56 99 THR A N 1
ATOM 771 C CA . THR A 1 99 ? -19.251 13.294 24.903 1.00 73.56 99 THR A CA 1
ATOM 772 C C . THR A 1 99 ? -18.456 12.002 24.724 1.00 73.56 99 THR A C 1
ATOM 774 O O . THR A 1 99 ? -18.243 11.590 23.592 1.00 73.56 99 THR A O 1
ATOM 777 N N . GLN A 1 100 ? -18.062 11.343 25.817 1.00 81.06 100 GLN A N 1
ATOM 778 C CA . GLN A 1 100 ? -17.198 10.169 25.773 1.00 81.06 100 GLN A CA 1
ATOM 779 C C . GLN A 1 100 ? -17.990 8.857 25.627 1.00 81.06 100 GLN A C 1
ATOM 781 O O . GLN A 1 100 ? -19.123 8.735 26.103 1.00 81.06 100 GLN A O 1
ATOM 786 N N . ALA A 1 101 ? -17.368 7.861 24.992 1.00 87.81 101 ALA A N 1
ATOM 787 C CA . ALA A 1 101 ? -17.833 6.477 25.007 1.00 87.81 101 ALA A CA 1
ATOM 788 C C . ALA A 1 101 ? -17.633 5.805 26.371 1.00 87.81 101 ALA A C 1
ATOM 790 O O . ALA A 1 101 ? -16.796 6.230 27.161 1.00 87.81 101 ALA A O 1
ATOM 791 N N . ARG A 1 102 ? -18.395 4.746 26.671 1.00 88.25 102 ARG A N 1
ATOM 792 C CA . ARG A 1 102 ? -18.277 4.016 27.948 1.00 88.25 102 ARG A CA 1
ATOM 793 C C . ARG A 1 102 ? -16.954 3.264 28.037 1.00 88.25 102 ARG A C 1
ATOM 795 O O . ARG A 1 102 ? -16.237 3.425 29.022 1.00 88.25 102 ARG A O 1
ATOM 802 N N . LEU A 1 103 ? -16.598 2.517 26.999 1.00 90.38 103 LEU A N 1
ATOM 803 C CA . LEU A 1 103 ? -15.271 1.928 26.841 1.00 90.38 103 LEU A CA 1
ATOM 804 C C . LEU A 1 103 ? -14.430 2.781 25.884 1.00 90.38 103 LEU A C 1
ATOM 806 O O . LEU A 1 103 ? -14.909 3.181 24.828 1.00 90.38 103 LEU A O 1
ATOM 810 N N . ARG A 1 104 ? -13.181 3.065 26.255 1.00 92.00 104 ARG A N 1
ATOM 811 C CA . ARG A 1 104 ? -12.267 3.919 25.484 1.00 92.00 104 ARG A CA 1
ATOM 812 C C . ARG A 1 104 ? -10.912 3.263 25.387 1.00 92.00 104 ARG A C 1
ATOM 814 O O . ARG A 1 104 ? -10.362 2.855 26.415 1.00 92.00 104 ARG A O 1
ATOM 821 N N . ARG A 1 105 ? -10.393 3.140 24.171 1.00 94.69 105 ARG A N 1
ATOM 822 C CA . ARG A 1 105 ? -9.083 2.542 23.939 1.00 94.69 105 ARG A CA 1
ATOM 823 C C . ARG A 1 105 ? -8.337 3.242 22.808 1.00 94.69 105 ARG A C 1
ATOM 825 O O . ARG A 1 105 ? -8.954 3.776 21.894 1.00 94.69 105 ARG A O 1
ATOM 832 N N . VAL A 1 106 ? -7.013 3.209 22.870 1.00 94.94 106 VAL A N 1
ATOM 833 C CA . VAL A 1 106 ? -6.101 3.697 21.838 1.00 94.94 106 VAL A CA 1
ATOM 834 C C . VAL A 1 106 ? -5.174 2.558 21.443 1.00 94.94 106 VAL A C 1
ATOM 836 O O . VAL A 1 106 ? -4.398 2.060 22.262 1.00 94.94 106 VAL A O 1
ATOM 839 N N . GLY A 1 107 ? -5.281 2.132 20.194 1.00 93.94 107 GLY A N 1
ATOM 840 C CA . GLY A 1 107 ? -4.427 1.135 19.571 1.00 93.94 107 GLY A CA 1
ATOM 841 C C . GLY A 1 107 ? -3.515 1.744 18.516 1.00 93.94 107 GLY A C 1
ATOM 842 O O . GLY A 1 107 ? -3.637 2.908 18.125 1.00 93.94 107 GLY A O 1
ATOM 843 N N . THR A 1 108 ? -2.592 0.931 18.026 1.00 94.06 108 THR A N 1
ATOM 844 C CA . THR A 1 108 ? -1.770 1.279 16.869 1.00 94.06 108 THR A CA 1
ATOM 845 C C . THR A 1 108 ? -1.747 0.106 15.906 1.00 94.06 108 THR A C 1
ATOM 847 O O . THR A 1 108 ? -1.518 -1.027 16.323 1.00 94.06 108 THR A O 1
ATOM 850 N N . LEU A 1 109 ? -2.005 0.382 14.630 1.00 94.12 109 LEU A N 1
ATOM 851 C CA . LEU A 1 109 ? -1.801 -0.564 13.542 1.00 94.12 109 LEU A CA 1
ATOM 852 C C . LEU A 1 109 ? -0.387 -0.361 12.990 1.00 94.12 109 LEU A C 1
ATOM 854 O O . LEU A 1 109 ? -0.118 0.670 12.374 1.00 94.12 109 LEU A O 1
ATOM 858 N N . THR A 1 110 ? 0.522 -1.305 13.227 1.00 90.12 110 THR A N 1
ATOM 859 C CA . THR A 1 110 ? 1.944 -1.190 12.861 1.00 90.12 110 THR A CA 1
ATOM 860 C C . THR A 1 110 ? 2.351 -2.231 11.830 1.00 90.12 110 THR A C 1
ATOM 862 O O . THR A 1 110 ? 1.622 -3.168 11.514 1.00 90.12 110 THR A O 1
ATOM 865 N N . LYS A 1 111 ? 3.563 -2.100 11.296 1.00 79.12 111 LYS A N 1
ATOM 866 C CA . LYS A 1 111 ? 4.152 -3.092 10.391 1.00 79.12 111 LYS A CA 1
ATOM 867 C C . LYS A 1 111 ? 4.835 -4.267 11.112 1.00 79.12 111 LYS A C 1
ATOM 869 O O . LYS A 1 111 ? 5.497 -5.073 10.476 1.00 79.12 111 LYS A O 1
ATOM 874 N N . GLY A 1 112 ? 4.661 -4.381 12.429 1.00 68.62 112 GLY A N 1
ATOM 875 C CA . GLY A 1 112 ? 5.279 -5.441 13.231 1.00 68.62 112 GLY A CA 1
ATOM 876 C C . GLY A 1 112 ? 6.479 -4.998 14.062 1.00 68.62 112 GLY A C 1
ATOM 877 O O . GLY A 1 112 ? 7.118 -5.845 14.676 1.00 68.62 112 GLY A O 1
ATOM 878 N N . PHE A 1 113 ? 6.780 -3.697 14.134 1.00 65.88 113 PHE A N 1
ATOM 879 C CA . PHE A 1 113 ? 7.579 -3.204 15.251 1.00 65.88 113 PHE A CA 1
ATOM 880 C C . PHE A 1 113 ? 6.669 -3.088 16.473 1.00 65.88 113 PHE A C 1
ATOM 882 O O . PHE A 1 113 ? 5.588 -2.486 16.413 1.00 65.88 113 PHE A O 1
ATOM 889 N N . ASP A 1 114 ? 7.112 -3.712 17.555 1.00 67.19 114 ASP A N 1
ATOM 890 C CA . ASP A 1 114 ? 6.538 -3.527 18.873 1.00 67.19 114 ASP A CA 1
ATOM 891 C C . ASP A 1 114 ? 7.317 -2.411 19.565 1.00 67.19 114 ASP A C 1
ATOM 893 O O . ASP A 1 114 ? 8.539 -2.312 19.436 1.00 67.19 114 ASP A O 1
ATOM 897 N N . PHE A 1 115 ? 6.599 -1.527 20.235 1.00 72.38 115 PHE A N 1
ATOM 898 C CA . PHE A 1 115 ? 7.187 -0.462 21.031 1.00 72.38 115 PHE A CA 1
ATOM 899 C C . PHE A 1 115 ? 6.569 -0.523 22.413 1.00 72.38 115 PHE A C 1
ATOM 901 O O . PHE A 1 115 ? 5.394 -0.882 22.546 1.00 72.38 115 PHE A O 1
ATOM 908 N N . ASP A 1 116 ? 7.369 -0.165 23.416 1.00 70.88 116 ASP A N 1
ATOM 909 C CA . ASP A 1 116 ? 6.978 -0.289 24.812 1.00 70.88 116 ASP A CA 1
ATOM 910 C C . ASP A 1 116 ? 5.621 0.372 25.040 1.00 70.88 116 ASP A C 1
ATOM 912 O O . ASP A 1 116 ? 5.396 1.561 24.793 1.00 70.88 116 ASP A O 1
ATOM 916 N N . ARG A 1 117 ? 4.675 -0.459 25.468 1.00 71.62 117 ARG A N 1
ATOM 917 C CA . ARG A 1 117 ? 3.334 -0.027 25.814 1.00 71.62 117 ARG A CA 1
ATOM 918 C C . ARG A 1 117 ? 3.335 0.305 27.295 1.00 71.62 117 ARG A C 1
ATOM 920 O O . ARG A 1 117 ? 3.630 -0.562 28.115 1.00 71.62 117 ARG A O 1
ATOM 927 N N . THR A 1 118 ? 2.940 1.524 27.640 1.00 72.06 118 THR A N 1
ATOM 928 C CA . THR A 1 118 ? 2.608 1.843 29.030 1.00 72.06 118 THR A CA 1
ATOM 929 C C . THR A 1 118 ? 1.467 0.931 29.506 1.00 72.06 118 THR A C 1
ATOM 931 O O . THR A 1 118 ? 0.576 0.569 28.733 1.00 72.06 118 THR A O 1
ATOM 934 N N . GLU A 1 119 ? 1.458 0.539 30.780 1.00 74.75 119 GLU A N 1
ATOM 935 C CA . GLU A 1 119 ? 0.363 -0.254 31.372 1.00 74.75 119 GLU A CA 1
ATOM 936 C C . GLU A 1 119 ? -0.903 0.590 31.634 1.00 74.75 119 GLU A C 1
ATOM 938 O O . GLU A 1 119 ? -1.597 0.429 32.635 1.00 74.75 119 GLU A O 1
ATOM 943 N N . ASP A 1 120 ? -1.213 1.525 30.740 1.00 83.31 120 ASP A N 1
ATOM 944 C CA . ASP A 1 120 ? -2.373 2.395 30.847 1.00 83.31 120 ASP A CA 1
ATOM 945 C C . ASP A 1 120 ? -3.644 1.651 30.392 1.00 83.31 120 ASP A C 1
ATOM 947 O O . ASP A 1 120 ? -3.703 1.054 29.315 1.00 83.31 120 ASP A O 1
ATOM 951 N N . GLU A 1 121 ? -4.700 1.699 31.209 1.00 87.25 121 GLU A N 1
ATOM 952 C CA . GLU A 1 121 ? -5.975 1.022 30.936 1.00 87.25 121 GLU A CA 1
ATOM 953 C C . GLU A 1 121 ? -6.675 1.479 29.646 1.00 87.25 121 GLU A C 1
ATOM 955 O O . GLU A 1 121 ? -7.545 0.774 29.140 1.00 87.25 121 GLU A O 1
ATOM 960 N N . TRP A 1 122 ? -6.332 2.644 29.097 1.00 91.25 122 TRP A N 1
ATOM 961 C CA . TRP A 1 122 ? -6.855 3.158 27.833 1.00 91.25 122 TRP A CA 1
ATOM 962 C C . TRP A 1 122 ? -5.990 2.736 26.648 1.00 91.25 122 TRP A C 1
ATOM 964 O O . TRP A 1 122 ? -6.351 3.025 25.511 1.00 91.25 122 TRP A O 1
ATOM 974 N N . ARG A 1 123 ? -4.892 2.008 26.851 1.00 91.69 123 ARG A N 1
ATOM 975 C CA . ARG A 1 123 ? -4.132 1.402 25.756 1.00 91.69 123 ARG A CA 1
ATOM 976 C C . ARG A 1 123 ? -4.763 0.076 25.334 1.00 91.69 123 ARG A C 1
ATOM 978 O O . ARG A 1 123 ? -5.027 -0.811 26.142 1.00 91.69 123 ARG A O 1
ATOM 985 N N . ALA A 1 124 ? -5.002 -0.066 24.035 1.00 93.06 124 ALA A N 1
ATOM 986 C CA . ALA A 1 124 ? -5.263 -1.354 23.404 1.00 93.06 124 ALA A CA 1
ATOM 987 C C . ALA A 1 124 ? -3.945 -2.056 23.038 1.00 93.06 124 ALA A C 1
ATOM 989 O O . ALA A 1 124 ? -2.847 -1.539 23.268 1.00 93.06 124 ALA A O 1
ATOM 990 N N . ARG A 1 125 ? -4.047 -3.264 22.481 1.00 90.62 125 ARG A N 1
ATOM 991 C CA . ARG A 1 125 ? -2.903 -3.944 21.861 1.00 90.62 125 ARG A CA 1
ATOM 992 C C . ARG A 1 125 ? -2.425 -3.179 20.624 1.00 90.62 125 ARG A C 1
ATOM 994 O O . ARG A 1 125 ? -3.212 -2.506 19.961 1.00 90.62 125 ARG A O 1
ATOM 1001 N N . ASN A 1 126 ? -1.141 -3.312 20.310 1.00 90.56 126 ASN A N 1
ATOM 1002 C CA . ASN A 1 126 ? -0.659 -3.024 18.966 1.00 90.56 126 ASN A CA 1
ATOM 1003 C C . ASN A 1 126 ? -1.091 -4.192 18.073 1.00 90.56 126 ASN A C 1
ATOM 1005 O O . ASN A 1 126 ? -0.962 -5.349 18.468 1.00 90.56 126 ASN A O 1
ATOM 1009 N N . VAL A 1 127 ? -1.640 -3.884 16.906 1.00 92.56 127 VAL A N 1
ATOM 1010 C CA . VAL A 1 127 ? -2.047 -4.874 15.904 1.00 92.56 127 VAL A CA 1
ATOM 1011 C C . VAL A 1 127 ? -1.152 -4.686 14.698 1.00 92.56 127 VAL A C 1
ATOM 1013 O O . VAL A 1 127 ? -0.793 -3.556 14.363 1.00 92.56 127 VAL A O 1
ATOM 1016 N N . THR A 1 128 ? -0.770 -5.770 14.035 1.00 91.12 128 THR A N 1
ATOM 1017 C CA . THR A 1 128 ? 0.052 -5.665 12.835 1.00 91.12 128 THR A CA 1
ATOM 1018 C C . THR A 1 128 ? -0.803 -5.583 11.573 1.00 91.12 128 THR A C 1
ATOM 1020 O O . THR A 1 128 ? -1.935 -6.066 11.500 1.00 91.12 128 THR A O 1
ATOM 1023 N N . TRP A 1 129 ? -0.244 -4.999 10.518 1.00 91.75 129 TRP A N 1
ATOM 1024 C CA . TRP A 1 129 ? -0.822 -5.075 9.179 1.00 91.75 129 TRP A CA 1
ATOM 1025 C C . TRP A 1 129 ? -0.964 -6.518 8.680 1.00 91.75 129 TRP A C 1
ATOM 1027 O O . TRP A 1 129 ? -1.847 -6.785 7.867 1.00 91.75 129 TRP A O 1
ATOM 1037 N N . LEU A 1 130 ? -0.135 -7.441 9.181 1.00 87.31 130 LEU A N 1
ATOM 1038 C CA . LEU A 1 130 ? -0.234 -8.866 8.889 1.00 87.31 130 LEU A CA 1
ATOM 1039 C C . LEU A 1 130 ? -1.502 -9.453 9.512 1.00 87.31 130 LEU A C 1
ATOM 1041 O O . LEU A 1 130 ? -2.296 -10.034 8.780 1.00 87.31 130 LEU A O 1
ATOM 1045 N N . ASP A 1 131 ? -1.753 -9.183 10.795 1.00 92.69 131 ASP A N 1
ATOM 1046 C CA . ASP A 1 131 ? -2.979 -9.610 11.486 1.00 92.69 131 ASP A CA 1
ATOM 1047 C C . ASP A 1 131 ? -4.232 -9.097 10.765 1.00 92.69 131 ASP A C 1
ATOM 1049 O O . ASP A 1 131 ? -5.177 -9.844 10.527 1.00 92.69 131 ASP A O 1
ATOM 1053 N N . ASN A 1 132 ? -4.224 -7.824 10.355 1.00 95.50 132 ASN A N 1
ATOM 1054 C CA . ASN A 1 132 ? -5.331 -7.222 9.610 1.00 95.50 132 ASN A CA 1
ATOM 1055 C C . ASN A 1 132 ? -5.570 -7.913 8.254 1.00 95.50 132 ASN A C 1
ATOM 1057 O O . ASN A 1 132 ? -6.707 -8.210 7.887 1.00 95.50 132 ASN A O 1
ATOM 1061 N N . ARG A 1 133 ? -4.497 -8.176 7.497 1.00 93.94 133 ARG A N 1
ATOM 1062 C CA . ARG A 1 133 ? -4.589 -8.857 6.199 1.00 93.94 133 ARG A CA 1
ATOM 1063 C C . ARG A 1 133 ? -5.101 -10.282 6.357 1.00 93.94 133 ARG A C 1
ATOM 1065 O O . ARG A 1 133 ? -5.943 -10.704 5.568 1.00 93.94 133 ARG A O 1
ATOM 1072 N N . ASP A 1 134 ? -4.564 -11.013 7.325 1.00 92.50 134 ASP A N 1
ATOM 1073 C CA . ASP A 1 134 ? -4.885 -12.420 7.534 1.00 92.50 134 ASP A CA 1
ATOM 1074 C C . ASP A 1 134 ? -6.325 -12.570 8.047 1.00 92.50 134 ASP A C 1
ATOM 1076 O O . ASP A 1 134 ? -7.054 -13.423 7.541 1.00 92.50 134 ASP A O 1
ATOM 1080 N N . LEU A 1 135 ? -6.792 -11.655 8.908 1.00 97.38 135 LEU A N 1
ATOM 1081 C CA . LEU A 1 135 ? -8.207 -11.542 9.269 1.00 97.38 135 LEU A CA 1
ATOM 1082 C C . LEU A 1 135 ? -9.094 -11.324 8.033 1.00 97.38 135 LEU A C 1
ATOM 1084 O O . LEU A 1 135 ? -10.066 -12.048 7.830 1.00 97.38 135 LEU A O 1
ATOM 1088 N N . LEU A 1 136 ? -8.780 -10.333 7.193 1.00 97.25 136 LEU A N 1
ATOM 1089 C CA . LEU A 1 136 ? -9.582 -10.057 5.997 1.00 97.25 136 LEU A CA 1
ATOM 1090 C C . LEU A 1 136 ? -9.623 -11.253 5.042 1.00 97.25 136 LEU A C 1
ATOM 1092 O O . LEU A 1 136 ? -10.688 -11.564 4.514 1.00 97.25 136 LEU A O 1
ATOM 1096 N N . ARG A 1 137 ? -8.491 -11.939 4.841 1.00 95.50 137 ARG A N 1
ATOM 1097 C CA . ARG A 1 137 ? -8.425 -13.160 4.024 1.00 95.50 137 ARG A CA 1
ATOM 1098 C C . ARG A 1 137 ? -9.320 -14.252 4.582 1.00 95.50 137 ARG A C 1
ATOM 1100 O O . ARG A 1 137 ? -10.127 -14.787 3.836 1.00 95.50 137 ARG A O 1
ATOM 1107 N N . GLN A 1 138 ? -9.248 -14.507 5.886 1.00 97.81 138 GLN A N 1
ATOM 1108 C CA . GLN A 1 138 ? -10.116 -15.480 6.539 1.00 97.81 138 GLN A CA 1
ATOM 1109 C C . GLN A 1 138 ? -11.601 -15.160 6.307 1.00 97.81 138 GLN A C 1
ATOM 1111 O O . GLN A 1 138 ? -12.367 -16.046 5.939 1.00 97.81 138 GLN A O 1
ATOM 1116 N N . LEU A 1 139 ? -12.007 -13.895 6.459 1.00 98.12 139 LEU A N 1
ATOM 1117 C CA . LEU A 1 139 ? -13.396 -13.482 6.231 1.00 98.12 139 LEU A CA 1
ATOM 1118 C C . LEU A 1 139 ? -13.822 -13.619 4.759 1.00 98.12 139 LEU A C 1
ATOM 1120 O O . LEU A 1 139 ? -14.971 -13.960 4.477 1.00 98.12 139 LEU A O 1
ATOM 1124 N N . ILE A 1 140 ? -12.911 -13.370 3.812 1.00 96.75 140 ILE A N 1
ATOM 1125 C CA . ILE A 1 140 ? -13.151 -13.595 2.379 1.00 96.75 140 ILE A CA 1
ATOM 1126 C C . ILE A 1 140 ? -13.329 -15.090 2.096 1.00 96.75 140 ILE A C 1
ATOM 1128 O O . ILE A 1 140 ? -14.285 -15.466 1.417 1.00 96.75 140 ILE A O 1
ATOM 1132 N N . ASP A 1 141 ? -12.426 -15.925 2.606 1.00 95.25 141 ASP A N 1
ATOM 1133 C CA . ASP A 1 141 ? -12.374 -17.361 2.324 1.00 95.25 141 ASP A CA 1
ATOM 1134 C C . ASP A 1 141 ? -13.571 -18.105 2.929 1.00 95.25 141 ASP A C 1
ATOM 1136 O O . ASP A 1 141 ? -14.121 -19.015 2.308 1.00 95.25 141 ASP A O 1
ATOM 1140 N N . ASN A 1 142 ? -14.030 -17.665 4.102 1.00 97.62 142 ASN A N 1
ATOM 1141 C CA . ASN A 1 142 ? -15.225 -18.195 4.754 1.00 97.62 142 ASN A CA 1
ATOM 1142 C C . ASN A 1 142 ? -16.540 -17.698 4.129 1.00 97.62 142 ASN A C 1
ATOM 1144 O O . ASN A 1 142 ? -17.599 -18.263 4.399 1.00 97.62 142 ASN A O 1
ATOM 1148 N N . GLY A 1 143 ? -16.496 -16.649 3.301 1.00 97.19 143 GLY A N 1
ATOM 1149 C CA . GLY A 1 143 ? -17.698 -16.007 2.767 1.00 97.19 143 GLY A CA 1
ATOM 1150 C C . GLY A 1 143 ? -18.469 -15.181 3.803 1.00 97.19 143 GLY A C 1
ATOM 1151 O O . GLY A 1 143 ? -19.674 -14.990 3.650 1.00 97.19 143 GLY A O 1
ATOM 1152 N N . ASP A 1 144 ? -17.783 -14.682 4.834 1.00 97.94 144 ASP A N 1
ATOM 1153 C CA . ASP A 1 144 ? -18.378 -13.927 5.945 1.00 97.94 144 ASP A CA 1
ATOM 1154 C C . ASP A 1 144 ? -18.612 -12.441 5.602 1.00 97.94 144 ASP A C 1
ATOM 1156 O O . ASP A 1 144 ? -19.306 -11.727 6.328 1.00 97.94 144 ASP A O 1
ATOM 1160 N N . LEU A 1 145 ? -18.032 -11.955 4.497 1.00 97.50 145 LEU A N 1
ATOM 1161 C CA . LEU A 1 145 ? -18.188 -10.574 4.036 1.00 97.50 145 LEU A CA 1
ATOM 1162 C C . LEU A 1 145 ? -19.400 -10.388 3.119 1.00 97.50 145 LEU A C 1
ATOM 1164 O O . LEU A 1 145 ? -19.748 -11.240 2.300 1.00 97.50 145 LEU A O 1
ATOM 1168 N N . GLU A 1 146 ? -19.993 -9.198 3.180 1.00 96.06 146 GLU A N 1
ATOM 1169 C CA . GLU A 1 146 ? -21.075 -8.795 2.293 1.00 96.06 146 GLU A CA 1
ATOM 1170 C C . GLU A 1 146 ? -20.616 -8.822 0.815 1.00 96.06 146 GLU A C 1
ATOM 1172 O O . GLU A 1 146 ? -19.527 -8.327 0.504 1.00 96.06 146 GLU A O 1
ATOM 1177 N N . PRO A 1 147 ? -21.435 -9.303 -0.148 1.00 94.69 147 PRO A N 1
ATOM 1178 C CA . PRO A 1 147 ? -20.993 -9.487 -1.538 1.00 94.69 147 PRO A CA 1
ATOM 1179 C C . PRO A 1 147 ? -20.416 -8.232 -2.212 1.00 94.69 147 PRO A C 1
ATOM 1181 O O . PRO A 1 147 ? -19.479 -8.326 -3.000 1.00 94.69 147 PRO A O 1
ATOM 1184 N N . GLY A 1 148 ? -20.950 -7.046 -1.894 1.00 93.00 148 GLY A N 1
ATOM 1185 C CA . GLY A 1 148 ? -20.455 -5.768 -2.421 1.00 93.00 148 GLY A CA 1
ATOM 1186 C C . GLY A 1 148 ? -19.148 -5.277 -1.783 1.00 93.00 148 GLY A C 1
ATOM 1187 O O . GLY A 1 148 ? -18.523 -4.360 -2.308 1.00 93.00 148 GLY A O 1
ATOM 1188 N N . VAL A 1 149 ? -18.734 -5.872 -0.663 1.00 97.12 149 VAL A N 1
ATOM 1189 C CA . VAL A 1 149 ? -17.497 -5.548 0.060 1.00 97.12 149 VAL A CA 1
ATOM 1190 C C . VAL A 1 149 ? -16.340 -6.432 -0.409 1.00 97.12 149 VAL A C 1
ATOM 1192 O O . VAL A 1 149 ? -15.210 -5.952 -0.485 1.00 97.12 149 VAL A O 1
ATOM 1195 N N . VAL A 1 150 ? -16.616 -7.689 -0.779 1.00 95.75 150 VAL A N 1
ATOM 1196 C CA . VAL A 1 150 ? -15.601 -8.697 -1.147 1.00 95.75 150 VAL A CA 1
ATOM 1197 C C . VAL A 1 150 ? -14.564 -8.200 -2.168 1.00 95.75 150 VAL A C 1
ATOM 1199 O O . VAL A 1 150 ? -13.377 -8.399 -1.906 1.00 95.75 150 VAL A O 1
ATOM 1202 N N . PRO A 1 151 ? -14.925 -7.540 -3.291 1.00 91.50 151 PRO A N 1
ATOM 1203 C CA . PRO A 1 151 ? -13.923 -7.065 -4.249 1.00 91.50 151 PRO A CA 1
ATOM 1204 C C . PRO A 1 151 ? -12.952 -6.058 -3.623 1.00 91.50 151 PRO A C 1
ATOM 1206 O O . PRO A 1 151 ? -11.743 -6.209 -3.737 1.00 91.50 151 PRO A O 1
ATOM 1209 N N . VAL A 1 152 ? -13.476 -5.092 -2.861 1.00 93.56 152 VAL A N 1
ATOM 1210 C CA . VAL A 1 152 ? -12.659 -4.069 -2.191 1.00 93.56 152 VAL A CA 1
ATOM 1211 C C . VAL A 1 152 ? -11.797 -4.685 -1.087 1.00 93.56 152 VAL A C 1
ATOM 1213 O O . VAL A 1 152 ? -10.675 -4.240 -0.860 1.00 93.56 152 VAL A O 1
ATOM 1216 N N . ALA A 1 153 ? -12.307 -5.703 -0.391 1.00 95.75 153 ALA A N 1
ATOM 1217 C CA . ALA A 1 153 ? -11.549 -6.427 0.622 1.00 95.75 153 ALA A CA 1
ATOM 1218 C C . ALA A 1 153 ? -10.362 -7.184 0.006 1.00 95.75 153 ALA A C 1
ATOM 1220 O O . ALA A 1 153 ? -9.262 -7.101 0.545 1.00 95.75 153 ALA A O 1
ATOM 1221 N N . ARG A 1 154 ? -10.558 -7.850 -1.142 1.00 90.38 154 ARG A N 1
ATOM 1222 C CA . ARG A 1 154 ? -9.479 -8.517 -1.892 1.00 90.38 154 ARG A CA 1
ATOM 1223 C C . ARG A 1 154 ? -8.419 -7.523 -2.355 1.00 90.38 154 ARG A C 1
ATOM 1225 O O . ARG A 1 154 ? -7.259 -7.685 -1.988 1.00 90.38 154 ARG A O 1
ATOM 1232 N N . ASP A 1 155 ? -8.837 -6.446 -3.022 1.00 88.44 155 ASP A N 1
ATOM 1233 C CA . ASP A 1 155 ? -7.927 -5.385 -3.469 1.00 88.44 155 ASP A CA 1
ATOM 1234 C C . ASP A 1 155 ? -7.130 -4.806 -2.291 1.00 88.44 155 ASP A C 1
ATOM 1236 O O . ASP A 1 155 ? -5.933 -4.538 -2.385 1.00 88.44 155 ASP A O 1
ATOM 1240 N N . PHE A 1 156 ? -7.780 -4.627 -1.138 1.00 93.44 156 PHE A N 1
ATOM 1241 C CA . PHE A 1 156 ? -7.114 -4.112 0.049 1.00 93.44 156 PHE A CA 1
ATOM 1242 C C . PHE A 1 156 ? -6.152 -5.126 0.683 1.00 93.44 156 PHE A C 1
ATOM 1244 O O . PHE A 1 156 ? -5.065 -4.723 1.094 1.00 93.44 156 PHE A O 1
ATOM 1251 N N . CYS A 1 157 ? -6.491 -6.419 0.741 1.00 89.75 157 CYS A N 1
ATOM 1252 C CA . CYS A 1 157 ? -5.562 -7.478 1.155 1.00 89.75 157 CYS A CA 1
ATOM 1253 C C . CYS A 1 157 ? -4.309 -7.502 0.282 1.00 89.75 157 CYS A C 1
ATOM 1255 O O . CYS A 1 157 ? -3.198 -7.634 0.808 1.00 89.75 157 CYS A O 1
ATOM 1257 N N . ASP A 1 158 ? -4.493 -7.354 -1.028 1.00 80.69 158 ASP A N 1
ATOM 1258 C CA . ASP A 1 158 ? -3.407 -7.315 -1.997 1.00 80.69 158 ASP A CA 1
ATOM 1259 C C . ASP A 1 158 ? -2.529 -6.090 -1.753 1.00 80.69 158 ASP A C 1
ATOM 1261 O O . ASP A 1 158 ? -1.329 -6.244 -1.537 1.00 80.69 158 ASP A O 1
ATOM 1265 N N . VAL A 1 159 ? -3.118 -4.898 -1.612 1.00 84.31 159 VAL A N 1
ATOM 1266 C CA . VAL A 1 159 ? -2.384 -3.675 -1.246 1.00 84.31 159 VAL A CA 1
ATOM 1267 C C . VAL A 1 159 ? -1.648 -3.824 0.088 1.00 84.31 159 VAL A C 1
ATOM 1269 O O . VAL A 1 159 ? -0.503 -3.385 0.202 1.00 84.31 159 VAL A O 1
ATOM 1272 N N . ILE A 1 160 ? -2.244 -4.452 1.108 1.00 87.44 160 ILE A N 1
ATOM 1273 C CA . ILE A 1 160 ? -1.538 -4.683 2.374 1.00 87.44 160 ILE A CA 1
ATOM 1274 C C . ILE A 1 160 ? -0.326 -5.589 2.146 1.00 87.44 160 ILE A C 1
ATOM 1276 O O . ILE A 1 160 ? 0.763 -5.261 2.605 1.00 87.44 160 ILE A O 1
ATOM 1280 N N . GLY A 1 161 ? -0.482 -6.709 1.439 1.00 77.00 161 GLY A N 1
ATOM 1281 C CA . GLY A 1 161 ? 0.631 -7.615 1.155 1.00 77.00 161 GLY A CA 1
ATOM 1282 C C . GLY A 1 161 ? 1.738 -6.962 0.324 1.00 77.00 161 GLY A C 1
ATOM 1283 O O . GLY A 1 161 ? 2.914 -7.153 0.617 1.00 77.00 161 GLY A O 1
ATOM 1284 N N . GLN A 1 162 ? 1.351 -6.179 -0.678 1.00 69.50 162 GLN A N 1
ATOM 1285 C CA . GLN A 1 162 ? 2.225 -5.698 -1.745 1.00 69.50 162 GLN A CA 1
ATOM 1286 C C . GLN A 1 162 ? 2.842 -4.323 -1.471 1.00 69.50 162 GLN A C 1
ATOM 1288 O O . GLN A 1 162 ? 3.961 -4.062 -1.888 1.00 69.50 162 GLN A O 1
ATOM 1293 N N . VAL A 1 163 ? 2.135 -3.433 -0.772 1.00 73.62 163 VAL A N 1
ATOM 1294 C CA . VAL A 1 163 ? 2.605 -2.072 -0.452 1.00 73.62 163 VAL A CA 1
ATOM 1295 C C . VAL A 1 163 ? 3.013 -1.990 1.008 1.00 73.62 163 VAL A C 1
ATOM 1297 O O . VAL A 1 163 ? 4.083 -1.485 1.343 1.00 73.62 163 VAL A O 1
ATOM 1300 N N . VAL A 1 164 ? 2.134 -2.453 1.898 1.00 78.88 164 VAL A N 1
ATOM 1301 C CA . VAL A 1 164 ? 2.279 -2.162 3.322 1.00 78.88 164 VAL A CA 1
ATOM 1302 C C . VAL A 1 164 ? 3.253 -3.109 3.980 1.00 78.88 164 VAL A C 1
ATOM 1304 O O . VAL A 1 164 ? 4.195 -2.626 4.574 1.00 78.88 164 VAL A O 1
ATOM 1307 N N . LEU A 1 165 ? 3.085 -4.423 3.867 1.00 74.94 165 LEU A N 1
ATOM 1308 C CA . LEU A 1 165 ? 3.979 -5.436 4.446 1.00 74.94 165 LEU A CA 1
ATOM 1309 C C . LEU A 1 165 ? 5.275 -5.610 3.654 1.00 74.94 165 LEU A C 1
ATOM 1311 O O . LEU A 1 165 ? 6.179 -6.339 4.052 1.00 74.94 165 LEU A O 1
ATOM 1315 N N . HIS A 1 166 ? 5.387 -4.868 2.566 1.00 67.62 166 HIS A N 1
ATOM 1316 C CA . HIS A 1 166 ? 6.496 -4.883 1.643 1.00 67.62 166 HIS A CA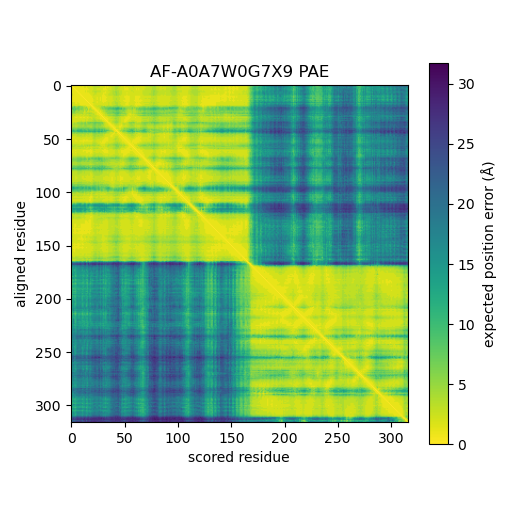 1
ATOM 1317 C C . HIS A 1 166 ? 7.712 -4.111 2.174 1.00 67.62 166 HIS A C 1
ATOM 1319 O O . HIS A 1 166 ? 8.110 -3.086 1.635 1.00 67.62 166 HIS A O 1
ATOM 1325 N N . GLU A 1 167 ? 8.273 -4.521 3.318 1.00 51.28 167 GLU A N 1
ATOM 1326 C CA . GLU A 1 167 ? 9.617 -4.063 3.754 1.00 51.28 167 GLU A CA 1
ATOM 1327 C C . GLU A 1 167 ? 10.726 -5.073 3.493 1.00 51.28 167 GLU A C 1
ATOM 1329 O O . GLU A 1 167 ? 11.886 -4.773 3.754 1.00 51.28 167 GLU A O 1
ATOM 1334 N N . ALA A 1 168 ? 10.429 -6.242 2.938 1.00 49.06 168 ALA A N 1
ATOM 1335 C CA . ALA A 1 168 ? 11.463 -7.234 2.702 1.00 49.06 168 ALA A CA 1
ATOM 1336 C C . ALA A 1 168 ? 11.043 -8.196 1.599 1.00 49.06 168 ALA A C 1
ATOM 1338 O O . ALA A 1 168 ? 10.461 -9.227 1.904 1.00 49.06 168 ALA A O 1
ATOM 1339 N N . LEU A 1 169 ? 11.330 -7.900 0.328 1.00 51.84 169 LEU A N 1
ATOM 1340 C CA . LEU A 1 169 ? 11.170 -8.937 -0.704 1.00 51.84 169 LEU A CA 1
ATOM 1341 C C . LEU A 1 169 ? 12.283 -9.032 -1.736 1.00 51.84 169 LEU A C 1
ATOM 1343 O O . LEU A 1 169 ? 12.403 -10.072 -2.372 1.00 51.84 169 LEU A O 1
ATOM 1347 N N . VAL A 1 170 ? 13.167 -8.043 -1.845 1.00 63.56 170 VAL A N 1
ATOM 1348 C CA . VAL A 1 170 ? 14.339 -8.194 -2.708 1.00 63.56 170 VAL A CA 1
ATOM 1349 C C . VAL A 1 170 ? 15.564 -8.209 -1.821 1.00 63.56 170 VAL A C 1
ATOM 1351 O O . VAL A 1 170 ? 16.028 -7.169 -1.353 1.00 63.56 170 VAL A O 1
ATOM 1354 N N . ALA A 1 171 ? 16.058 -9.415 -1.533 1.00 72.19 171 ALA A N 1
ATOM 1355 C CA . ALA A 1 171 ? 17.317 -9.580 -0.823 1.00 72.19 171 ALA A CA 1
ATOM 1356 C C . ALA A 1 171 ? 18.379 -8.680 -1.487 1.00 72.19 171 ALA A C 1
ATOM 1358 O O . ALA A 1 171 ? 18.454 -8.666 -2.717 1.00 72.19 171 ALA A O 1
ATOM 1359 N N . PRO A 1 172 ? 19.223 -7.946 -0.736 1.00 82.06 172 PRO A N 1
ATOM 1360 C CA . PRO A 1 172 ? 20.238 -7.081 -1.343 1.00 82.06 172 PRO A CA 1
ATOM 1361 C C . PRO A 1 172 ? 21.132 -7.816 -2.352 1.00 82.06 172 PRO A C 1
ATOM 1363 O O . PRO A 1 172 ? 21.569 -7.229 -3.340 1.00 82.06 172 PRO A O 1
ATOM 1366 N N . ALA A 1 173 ? 21.356 -9.115 -2.128 1.00 84.31 173 ALA A N 1
ATOM 1367 C CA . ALA A 1 173 ? 22.034 -10.000 -3.067 1.00 84.31 173 ALA A CA 1
ATOM 1368 C C . ALA A 1 173 ? 21.256 -10.182 -4.386 1.00 84.31 173 ALA A C 1
ATOM 1370 O O . ALA A 1 173 ? 21.858 -10.045 -5.446 1.00 84.31 173 ALA A O 1
ATOM 1371 N N . HIS A 1 174 ? 19.937 -10.406 -4.323 1.00 86.44 174 HIS A N 1
ATOM 1372 C CA . HIS A 1 174 ? 19.043 -10.501 -5.489 1.00 86.44 174 HIS A CA 1
ATOM 1373 C C . HIS A 1 174 ? 19.018 -9.182 -6.278 1.00 86.44 174 HIS A C 1
ATOM 1375 O O . HIS A 1 174 ? 19.282 -9.179 -7.478 1.00 86.44 174 HIS A O 1
ATOM 1381 N N . VAL A 1 175 ? 18.857 -8.034 -5.596 1.00 88.56 175 VAL A N 1
ATOM 1382 C CA . VAL A 1 175 ? 18.974 -6.698 -6.229 1.00 88.56 175 VAL A CA 1
ATOM 1383 C C . VAL A 1 175 ? 20.328 -6.552 -6.927 1.00 88.56 175 VAL A C 1
ATOM 1385 O O . VAL A 1 175 ? 20.408 -6.093 -8.065 1.00 88.56 175 VAL A O 1
ATOM 1388 N N . GLY A 1 176 ? 21.412 -6.914 -6.236 1.00 91.19 176 GLY A N 1
ATOM 1389 C CA . GLY A 1 176 ? 22.772 -6.788 -6.746 1.00 91.19 176 GLY A CA 1
ATOM 1390 C C . GLY A 1 176 ? 23.021 -7.636 -7.994 1.00 91.19 176 GLY A C 1
ATOM 1391 O O . GLY A 1 176 ? 23.603 -7.124 -8.954 1.00 91.19 176 GLY A O 1
ATOM 1392 N N . ALA A 1 177 ? 22.559 -8.889 -7.990 1.00 92.06 177 ALA A N 1
ATOM 1393 C CA . ALA A 1 177 ? 22.643 -9.805 -9.125 1.00 92.06 177 ALA A CA 1
ATOM 1394 C C . ALA A 1 177 ? 21.858 -9.262 -10.325 1.00 92.06 177 ALA A C 1
ATOM 1396 O O . ALA A 1 177 ? 22.436 -9.041 -11.393 1.00 92.06 177 ALA A O 1
ATOM 1397 N N . LEU A 1 178 ? 20.591 -8.901 -10.110 1.00 93.25 178 LEU A N 1
ATOM 1398 C CA . LEU A 1 178 ? 19.722 -8.401 -11.167 1.00 93.25 178 LEU A CA 1
ATOM 1399 C C . LEU A 1 178 ? 20.216 -7.066 -11.747 1.00 93.25 178 LEU A C 1
ATOM 1401 O O . LEU A 1 178 ? 20.168 -6.857 -12.955 1.00 93.25 178 LEU A O 1
ATOM 1405 N N . GLN A 1 179 ? 20.761 -6.160 -10.928 1.00 94.81 179 GLN A N 1
ATOM 1406 C CA . GLN A 1 179 ? 21.380 -4.924 -11.426 1.00 94.81 179 GLN A CA 1
ATOM 1407 C C . GLN A 1 179 ? 22.634 -5.192 -12.272 1.00 94.81 179 GLN A C 1
ATOM 1409 O O . GLN A 1 179 ? 22.912 -4.444 -13.215 1.00 94.81 179 GLN A O 1
ATOM 1414 N N . ALA A 1 180 ? 23.429 -6.206 -11.921 1.00 94.75 180 ALA A N 1
ATOM 1415 C CA . ALA A 1 180 ? 24.633 -6.562 -12.666 1.00 94.75 180 ALA A CA 1
ATOM 1416 C C . ALA A 1 180 ? 24.284 -7.184 -14.024 1.00 94.75 180 ALA A C 1
ATOM 1418 O O . ALA A 1 180 ? 24.873 -6.810 -15.039 1.00 94.75 180 ALA A O 1
ATOM 1419 N N . ASP A 1 181 ? 23.298 -8.073 -14.052 1.00 95.56 181 ASP A N 1
ATOM 1420 C CA . ASP A 1 181 ? 22.830 -8.736 -15.266 1.00 95.56 181 ASP A CA 1
ATOM 1421 C C . ASP A 1 181 ? 21.989 -7.810 -16.145 1.00 95.56 181 ASP A C 1
ATOM 1423 O O . ASP A 1 181 ? 22.251 -7.683 -17.343 1.00 95.56 181 ASP A O 1
ATOM 1427 N N . GLY A 1 182 ? 21.088 -7.035 -15.544 1.00 95.81 182 GLY A N 1
ATOM 1428 C CA . GLY A 1 182 ? 20.348 -5.975 -16.218 1.00 95.81 182 GLY A CA 1
ATOM 1429 C C . GLY A 1 182 ? 21.275 -4.956 -16.886 1.00 95.81 182 GLY A C 1
ATOM 1430 O O . GLY A 1 182 ? 20.993 -4.507 -17.994 1.00 95.81 182 GLY A O 1
ATOM 1431 N N . ARG A 1 183 ? 22.445 -4.648 -16.298 1.00 97.25 183 ARG A N 1
ATOM 1432 C CA . ARG A 1 183 ? 23.466 -3.819 -16.970 1.00 97.25 183 ARG A CA 1
ATOM 1433 C C . ARG A 1 183 ? 23.910 -4.434 -18.293 1.00 97.25 183 ARG A C 1
ATOM 1435 O O . ARG A 1 183 ? 24.046 -3.698 -19.266 1.00 97.25 183 ARG A O 1
ATOM 1442 N N . LYS A 1 184 ? 24.181 -5.742 -18.320 1.00 96.69 184 LYS A N 1
ATOM 1443 C CA . LYS A 1 184 ? 24.655 -6.446 -19.521 1.00 96.69 184 LYS A CA 1
ATOM 1444 C C . LYS A 1 184 ? 23.584 -6.422 -20.606 1.00 96.69 184 LYS A C 1
ATOM 1446 O O . LYS A 1 184 ? 23.896 -6.045 -21.730 1.00 96.69 184 LYS A O 1
ATOM 1451 N N . VAL A 1 185 ? 22.333 -6.713 -20.241 1.00 95.81 185 VAL A N 1
ATOM 1452 C CA . VAL A 1 185 ? 21.177 -6.639 -21.150 1.00 95.81 185 VAL A CA 1
ATOM 1453 C C . VAL A 1 185 ? 21.032 -5.235 -21.736 1.00 95.81 185 VAL A C 1
ATOM 1455 O O . VAL A 1 185 ? 21.037 -5.067 -22.954 1.00 95.81 185 VAL A O 1
ATOM 1458 N N . LEU A 1 186 ? 20.972 -4.205 -20.883 1.00 96.81 186 LEU A N 1
ATOM 1459 C CA . LEU A 1 186 ? 20.786 -2.820 -21.323 1.00 96.81 186 LEU A CA 1
ATOM 1460 C C . LEU A 1 186 ? 21.941 -2.327 -22.198 1.00 96.81 186 LEU A C 1
ATOM 1462 O O . LEU A 1 186 ? 21.704 -1.601 -23.157 1.00 96.81 186 LEU A O 1
ATOM 1466 N N . MET A 1 187 ? 23.181 -2.724 -21.893 1.00 97.12 187 MET A N 1
ATOM 1467 C CA . MET A 1 187 ? 24.336 -2.424 -22.743 1.00 97.12 187 MET A CA 1
ATOM 1468 C C . MET A 1 187 ? 24.265 -3.143 -24.093 1.00 97.12 187 MET A C 1
ATOM 1470 O O . MET A 1 187 ? 24.621 -2.534 -25.097 1.00 97.12 187 MET A O 1
ATOM 1474 N N . GLY A 1 188 ? 23.789 -4.392 -24.127 1.00 95.50 188 GLY A N 1
ATOM 1475 C CA . GLY A 1 188 ? 23.640 -5.177 -25.354 1.00 95.50 188 GLY A CA 1
ATOM 1476 C C . GLY A 1 188 ? 22.638 -4.570 -26.336 1.00 95.50 188 GLY A C 1
ATOM 1477 O O . GLY A 1 188 ? 22.905 -4.524 -27.532 1.00 95.50 188 GLY A O 1
ATOM 1478 N N . ILE A 1 189 ? 21.526 -4.022 -25.836 1.00 95.25 189 ILE A N 1
ATOM 1479 C CA . ILE A 1 189 ? 20.498 -3.398 -26.688 1.00 95.25 189 ILE A CA 1
ATOM 1480 C C . ILE A 1 189 ? 20.761 -1.920 -26.995 1.00 95.25 189 ILE A C 1
ATOM 1482 O O . ILE A 1 189 ? 20.111 -1.357 -27.870 1.00 95.25 189 ILE A O 1
ATOM 1486 N N . ARG A 1 190 ? 21.674 -1.265 -26.266 1.00 96.88 190 ARG A N 1
ATOM 1487 C CA . ARG A 1 190 ? 21.818 0.199 -26.209 1.00 96.88 190 ARG A CA 1
ATOM 1488 C C . ARG A 1 190 ? 21.909 0.867 -27.581 1.00 96.88 190 ARG A C 1
ATOM 1490 O O . ARG A 1 190 ? 21.127 1.765 -27.887 1.00 96.88 190 ARG A O 1
ATOM 1497 N N . ASP A 1 191 ? 22.888 0.462 -28.381 1.00 96.25 191 ASP A N 1
ATOM 1498 C CA . ASP A 1 191 ? 23.203 1.165 -29.626 1.00 96.25 191 ASP A CA 1
ATOM 1499 C C . ASP A 1 191 ? 22.237 0.759 -30.745 1.00 96.25 191 ASP A C 1
ATOM 1501 O O . ASP A 1 191 ? 21.750 1.617 -31.480 1.00 96.25 191 ASP A O 1
ATOM 1505 N N . GLN A 1 192 ? 21.885 -0.531 -30.818 1.00 95.19 192 GLN A N 1
ATOM 1506 C CA . GLN A 1 192 ? 20.877 -1.035 -31.751 1.00 95.19 192 GLN A CA 1
ATOM 1507 C C . GLN A 1 192 ? 19.540 -0.336 -31.529 1.00 95.19 192 GLN A C 1
ATOM 1509 O O . GLN A 1 192 ? 18.935 0.166 -32.474 1.00 95.19 192 GLN A O 1
ATOM 1514 N N . LEU A 1 193 ? 19.084 -0.279 -30.279 1.00 93.44 193 LEU A N 1
ATOM 1515 C CA . LEU A 1 193 ? 17.784 0.282 -29.987 1.00 93.44 193 LEU A CA 1
ATOM 1516 C C . LEU A 1 193 ? 17.749 1.788 -30.241 1.00 93.44 193 LEU A C 1
ATOM 1518 O O . LEU A 1 193 ? 16.818 2.264 -30.886 1.00 93.44 193 LEU A O 1
ATOM 1522 N N . GLY A 1 194 ? 18.784 2.517 -29.804 1.00 94.69 194 GLY A N 1
ATOM 1523 C CA . GLY A 1 194 ? 18.920 3.948 -30.080 1.00 94.69 194 GLY A CA 1
ATOM 1524 C C . GLY A 1 194 ? 18.883 4.257 -31.579 1.00 94.69 194 GLY A C 1
ATOM 1525 O O . GLY A 1 194 ? 18.177 5.173 -31.996 1.00 94.69 194 GLY A O 1
ATOM 1526 N N . ALA A 1 195 ? 19.561 3.446 -32.398 1.00 94.69 195 ALA A N 1
ATOM 1527 C CA . ALA A 1 195 ? 19.539 3.588 -33.851 1.00 94.69 195 ALA A CA 1
ATOM 1528 C C . ALA A 1 195 ? 18.144 3.344 -34.451 1.00 94.69 195 ALA A C 1
ATOM 1530 O O . ALA A 1 195 ? 17.713 4.110 -35.310 1.00 94.69 195 ALA A O 1
ATOM 1531 N N . VAL A 1 196 ? 17.427 2.309 -33.998 1.00 93.12 196 VAL A N 1
ATOM 1532 C CA . VAL A 1 196 ? 16.105 1.960 -34.547 1.00 93.12 196 VAL A CA 1
ATOM 1533 C C . VAL A 1 196 ? 15.045 3.011 -34.215 1.00 93.12 196 VAL A C 1
ATOM 1535 O O . VAL A 1 196 ? 14.202 3.300 -35.060 1.00 93.12 196 VAL A O 1
ATOM 1538 N N . ILE A 1 197 ? 15.079 3.588 -33.012 1.00 92.12 197 ILE A N 1
ATOM 1539 C CA . ILE A 1 197 ? 14.086 4.588 -32.576 1.00 92.12 197 ILE A CA 1
ATOM 1540 C C . ILE A 1 197 ? 14.542 6.036 -32.818 1.00 92.12 197 ILE A C 1
ATOM 1542 O O . ILE A 1 197 ? 13.866 6.969 -32.397 1.00 92.12 197 ILE A O 1
ATOM 1546 N N . GLY A 1 198 ? 15.707 6.238 -33.444 1.00 93.94 198 GLY A N 1
ATOM 1547 C CA . GLY A 1 198 ? 16.252 7.570 -33.719 1.00 93.94 198 GLY A CA 1
ATOM 1548 C C . GLY A 1 198 ? 16.564 8.399 -32.465 1.00 93.94 198 GLY A C 1
ATOM 1549 O O . GLY A 1 198 ? 16.500 9.626 -32.513 1.00 93.94 198 GLY A O 1
ATOM 1550 N N . ALA A 1 199 ? 16.892 7.758 -31.340 1.00 94.81 199 ALA A N 1
ATOM 1551 C CA . ALA A 1 199 ? 17.150 8.424 -30.063 1.00 94.81 199 ALA A CA 1
ATOM 1552 C C . ALA A 1 199 ? 18.603 8.246 -29.609 1.00 94.81 199 ALA A C 1
ATOM 1554 O O . ALA A 1 199 ? 19.254 7.240 -29.884 1.00 94.81 199 ALA A O 1
ATOM 1555 N N . THR A 1 200 ? 19.112 9.216 -28.849 1.00 97.38 200 THR A N 1
ATOM 1556 C CA . THR A 1 200 ? 20.471 9.162 -28.298 1.00 97.38 200 THR A CA 1
ATOM 1557 C C . THR A 1 200 ? 20.485 8.351 -26.998 1.00 97.38 200 THR A C 1
ATOM 1559 O O . THR A 1 200 ? 19.855 8.774 -26.020 1.00 97.38 200 THR A O 1
ATOM 1562 N N . PRO A 1 201 ? 21.204 7.214 -26.932 1.00 97.25 201 PRO A N 1
ATOM 1563 C CA . PRO A 1 201 ? 21.245 6.394 -25.729 1.00 97.25 201 PRO A CA 1
ATOM 1564 C C . PRO A 1 201 ? 22.200 6.960 -24.665 1.00 97.25 201 PRO A C 1
ATOM 1566 O O . PRO A 1 201 ? 23.371 7.255 -24.927 1.00 97.25 201 PRO A O 1
ATOM 1569 N N . GLY A 1 202 ? 21.721 7.042 -23.423 1.00 96.19 202 GLY A N 1
ATOM 1570 C CA . GLY A 1 202 ? 22.506 7.373 -22.232 1.00 96.19 202 GLY A CA 1
ATOM 1571 C C . GLY A 1 202 ? 23.403 6.225 -21.760 1.00 96.19 202 GLY A C 1
ATOM 1572 O O . GLY A 1 202 ? 23.762 5.346 -22.534 1.00 96.19 202 GLY A O 1
ATOM 1573 N N . GLN A 1 203 ? 23.775 6.224 -20.480 1.00 96.75 203 GLN A N 1
ATOM 1574 C CA . GLN A 1 203 ? 24.506 5.124 -19.838 1.00 96.75 203 GLN A CA 1
ATOM 1575 C C . GLN A 1 203 ? 23.623 4.461 -18.776 1.00 96.75 203 GLN A C 1
ATOM 1577 O O . GLN A 1 203 ? 22.890 5.187 -18.100 1.00 96.75 203 GLN A O 1
ATOM 1582 N N . PRO A 1 204 ? 23.695 3.128 -18.581 1.00 96.62 204 PRO A N 1
ATOM 1583 C CA . PRO A 1 204 ? 22.933 2.471 -17.529 1.00 96.62 204 PRO A CA 1
ATOM 1584 C C . PRO A 1 204 ? 23.331 2.966 -16.132 1.00 96.62 204 PRO A C 1
ATOM 1586 O O . PRO A 1 204 ? 24.489 2.819 -15.706 1.00 96.62 204 PRO A O 1
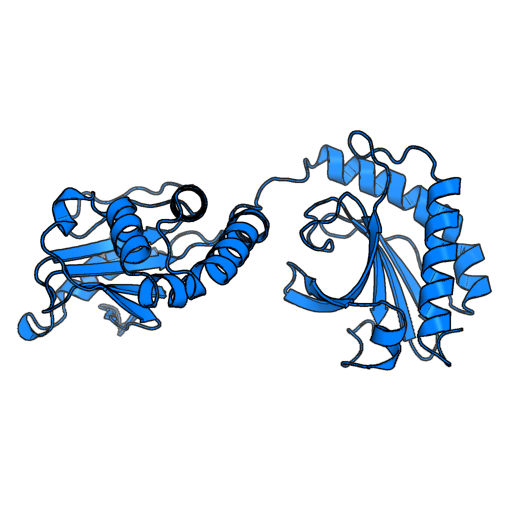ATOM 1589 N N . ALA A 1 205 ? 22.363 3.512 -15.402 1.00 96.44 205 ALA A N 1
ATOM 1590 C CA . ALA A 1 205 ? 22.521 4.078 -14.069 1.00 96.44 205 ALA A CA 1
ATOM 1591 C C . ALA A 1 205 ? 21.795 3.226 -13.021 1.00 96.44 205 ALA A C 1
ATOM 1593 O O . ALA A 1 205 ? 20.710 2.699 -13.266 1.00 96.44 205 ALA A O 1
ATOM 1594 N N . LYS A 1 206 ? 22.411 3.075 -11.843 1.00 93.38 206 LYS A N 1
ATOM 1595 C CA . LYS A 1 206 ? 21.767 2.398 -10.714 1.00 93.38 206 LYS A CA 1
ATOM 1596 C C . LYS A 1 206 ? 20.696 3.301 -10.112 1.00 93.38 206 LYS A C 1
ATOM 1598 O O . LYS A 1 206 ? 20.937 4.484 -9.889 1.00 93.38 206 LYS A O 1
ATOM 1603 N N . HIS A 1 207 ? 19.563 2.700 -9.791 1.00 88.75 207 HIS A N 1
ATOM 1604 C CA . HIS A 1 207 ? 18.507 3.280 -8.974 1.00 88.75 207 HIS A CA 1
ATOM 1605 C C . HIS A 1 207 ? 18.406 2.502 -7.653 1.00 88.75 207 HIS A C 1
ATOM 1607 O O . HIS A 1 207 ? 19.234 1.627 -7.391 1.00 88.75 207 HIS A O 1
ATOM 1613 N N . LYS A 1 208 ? 17.418 2.831 -6.806 1.00 84.00 208 LYS A N 1
ATOM 1614 C CA . LYS A 1 208 ? 17.283 2.245 -5.461 1.00 84.00 208 LYS A CA 1
ATOM 1615 C C . LYS A 1 208 ? 17.326 0.712 -5.482 1.00 84.00 208 LYS A C 1
ATOM 1617 O O . LYS A 1 208 ? 18.099 0.125 -4.735 1.00 84.00 208 LYS A O 1
ATOM 1622 N N . ASP A 1 209 ? 16.559 0.090 -6.371 1.00 85.69 209 ASP A N 1
ATOM 1623 C CA . ASP A 1 209 ? 16.476 -1.367 -6.520 1.00 85.69 209 ASP A CA 1
ATOM 1624 C C . ASP A 1 209 ? 16.491 -1.843 -7.978 1.00 85.69 209 ASP A C 1
ATOM 1626 O O . ASP A 1 209 ? 16.273 -3.015 -8.244 1.00 85.69 209 ASP A O 1
ATOM 1630 N N . GLY A 1 210 ? 16.816 -0.972 -8.932 1.00 91.69 210 GLY A N 1
ATOM 1631 C CA . GLY A 1 210 ? 16.864 -1.319 -10.354 1.00 91.69 210 GLY A CA 1
ATOM 1632 C C . GLY A 1 210 ? 18.045 -0.697 -11.084 1.00 91.69 210 GLY A C 1
ATOM 1633 O O . GLY A 1 210 ? 18.846 0.042 -10.502 1.00 91.69 210 GLY A O 1
ATOM 1634 N N . ILE A 1 211 ? 18.152 -0.988 -12.376 1.00 96.38 211 ILE A N 1
ATOM 1635 C CA . ILE A 1 211 ? 19.118 -0.361 -13.279 1.00 96.38 211 ILE A CA 1
ATOM 1636 C C . ILE A 1 211 ? 18.408 0.142 -14.531 1.00 96.38 211 ILE A C 1
ATOM 1638 O O . ILE A 1 211 ? 17.692 -0.607 -15.186 1.00 96.38 211 ILE A O 1
ATOM 1642 N N . GLY A 1 212 ? 18.587 1.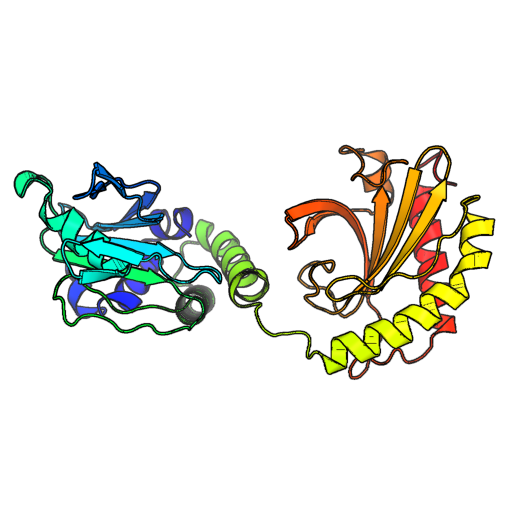426 -14.836 1.00 96.81 212 GLY A N 1
ATOM 1643 C CA . GLY A 1 212 ? 17.842 2.123 -15.877 1.00 96.81 212 GLY A CA 1
ATOM 1644 C C . GLY A 1 212 ? 18.736 2.708 -16.961 1.00 96.81 212 GLY A C 1
ATOM 1645 O O . GLY A 1 212 ? 19.862 3.121 -16.690 1.00 96.81 212 GLY A O 1
ATOM 1646 N N . LEU A 1 213 ? 18.222 2.777 -18.184 1.00 97.44 213 LEU A N 1
ATOM 1647 C CA . LEU A 1 213 ? 18.841 3.392 -19.352 1.00 97.44 213 LEU A CA 1
ATOM 1648 C C . LEU A 1 213 ? 17.833 4.339 -20.014 1.00 97.44 213 LEU A C 1
ATOM 1650 O O . LEU A 1 213 ? 16.690 3.968 -20.270 1.00 97.44 213 LEU A O 1
ATOM 1654 N N . LEU A 1 214 ? 18.265 5.570 -20.286 1.00 97.31 214 LEU A N 1
ATOM 1655 C CA . LEU A 1 214 ? 17.454 6.595 -20.946 1.00 97.31 214 LEU A CA 1
ATOM 1656 C C . LEU A 1 214 ? 17.840 6.722 -22.421 1.00 97.31 214 LEU A C 1
ATOM 1658 O O . LEU A 1 214 ? 19.026 6.799 -22.743 1.00 97.31 214 LEU A O 1
ATOM 1662 N N . PHE A 1 215 ? 16.841 6.831 -23.288 1.00 96.81 215 PHE A N 1
ATOM 1663 C CA . PHE A 1 215 ? 16.966 7.128 -24.710 1.00 96.81 215 PHE A CA 1
ATOM 1664 C C . PHE A 1 215 ? 16.296 8.471 -24.983 1.00 96.81 215 PHE A C 1
ATOM 1666 O O . PHE A 1 215 ? 15.093 8.619 -24.772 1.00 96.81 215 PHE A O 1
ATOM 1673 N N . ARG A 1 216 ? 17.077 9.462 -25.416 1.00 96.38 216 ARG A N 1
ATOM 1674 C CA . ARG A 1 216 ? 16.606 10.844 -25.566 1.00 96.38 216 ARG A CA 1
ATOM 1675 C C . ARG A 1 216 ? 16.334 11.178 -27.027 1.00 96.38 216 ARG A C 1
ATOM 1677 O O . ARG A 1 216 ? 17.250 11.130 -27.850 1.00 96.38 216 ARG A O 1
ATOM 1684 N N . HIS A 1 217 ? 15.095 11.543 -27.318 1.00 93.62 217 HIS A N 1
ATOM 1685 C CA . HIS A 1 217 ? 14.632 12.116 -28.577 1.00 93.62 217 HIS A CA 1
ATOM 1686 C C . HIS A 1 217 ? 14.265 13.599 -28.336 1.00 93.62 217 HIS A C 1
ATOM 1688 O O . HIS A 1 217 ? 13.954 13.966 -27.200 1.00 93.62 217 HIS A O 1
ATOM 1694 N N . PRO A 1 218 ? 14.295 14.490 -29.347 1.00 91.56 218 PRO A N 1
ATOM 1695 C CA . PRO A 1 218 ? 13.903 15.893 -29.160 1.00 91.56 218 PRO A CA 1
ATOM 1696 C C . PRO A 1 218 ? 12.506 16.086 -28.550 1.00 91.56 218 PRO A C 1
ATOM 1698 O O . PRO A 1 218 ? 12.298 17.017 -27.775 1.00 91.56 218 PRO A O 1
ATOM 1701 N N . ASP A 1 219 ? 11.578 15.180 -28.865 1.00 88.75 219 ASP A N 1
ATOM 1702 C CA . ASP A 1 219 ? 10.167 15.287 -28.468 1.00 88.75 219 ASP A CA 1
ATOM 1703 C C . ASP A 1 219 ? 9.784 14.428 -27.256 1.00 88.75 219 ASP A C 1
ATOM 1705 O O . ASP A 1 219 ? 8.736 14.647 -26.648 1.00 88.75 219 ASP A O 1
ATOM 1709 N N . TRP A 1 220 ? 10.613 13.452 -26.882 1.00 90.88 220 TRP A N 1
ATOM 1710 C CA . TRP A 1 220 ? 10.301 12.499 -25.818 1.00 90.88 220 TRP A CA 1
ATOM 1711 C C . TRP A 1 220 ? 11.560 11.824 -25.273 1.00 90.88 220 TRP A C 1
ATOM 1713 O O . TRP A 1 220 ? 12.609 11.792 -25.908 1.00 90.88 220 TRP A O 1
ATOM 1723 N N . THR A 1 221 ? 11.448 11.245 -24.084 1.00 93.94 221 THR A N 1
ATOM 1724 C CA . THR A 1 221 ? 12.476 10.372 -23.519 1.00 93.94 221 THR A CA 1
ATOM 1725 C C . THR A 1 221 ? 11.858 9.020 -23.228 1.00 93.94 221 THR A C 1
ATOM 1727 O O . THR A 1 221 ? 10.801 8.935 -22.616 1.00 93.94 221 THR A O 1
ATOM 1730 N N . LEU A 1 222 ? 12.521 7.954 -23.648 1.00 93.81 222 LEU A N 1
ATOM 1731 C CA . LEU A 1 222 ? 12.161 6.600 -23.267 1.00 93.81 222 LEU A CA 1
ATOM 1732 C C . LEU A 1 222 ? 13.090 6.155 -22.141 1.00 93.81 222 LEU A C 1
ATOM 1734 O O . LEU A 1 222 ? 14.313 6.218 -22.268 1.00 93.81 222 LEU A O 1
ATOM 1738 N N . TRP A 1 223 ? 12.509 5.672 -21.054 1.00 95.44 223 TRP A N 1
ATOM 1739 C CA . TRP A 1 223 ? 13.232 5.045 -19.963 1.00 95.44 223 TRP A CA 1
ATOM 1740 C C . TRP A 1 223 ? 12.984 3.545 -19.974 1.00 95.44 223 TRP A C 1
ATOM 1742 O O . TRP A 1 223 ? 11.839 3.105 -19.925 1.00 95.44 223 TRP A O 1
ATOM 1752 N N . VAL A 1 224 ? 14.062 2.772 -20.035 1.00 95.81 224 VAL A N 1
ATOM 1753 C CA . VAL A 1 224 ? 14.034 1.318 -19.884 1.00 95.81 224 VAL A CA 1
ATOM 1754 C C . VAL A 1 224 ? 14.693 0.979 -18.558 1.00 95.81 224 VAL A C 1
ATOM 1756 O O . VAL A 1 224 ? 15.851 1.340 -18.351 1.00 95.81 224 VAL A O 1
ATOM 1759 N N . ILE A 1 225 ? 13.992 0.292 -17.662 1.00 95.38 225 ILE A N 1
ATOM 1760 C CA . ILE A 1 225 ? 14.518 -0.103 -16.353 1.00 95.38 225 ILE A CA 1
ATOM 1761 C C . ILE A 1 225 ? 14.318 -1.592 -16.105 1.00 95.38 225 ILE A C 1
ATOM 1763 O O . ILE A 1 225 ? 13.216 -2.103 -16.236 1.00 95.38 225 ILE A O 1
ATOM 1767 N N . VAL A 1 226 ? 15.388 -2.278 -15.705 1.00 95.69 226 VAL A N 1
ATOM 1768 C CA . VAL A 1 226 ? 15.314 -3.633 -15.152 1.00 95.69 226 VAL A CA 1
ATOM 1769 C C . VAL A 1 226 ? 15.134 -3.519 -13.644 1.00 95.69 226 VAL A C 1
ATOM 1771 O O . VAL A 1 226 ? 15.923 -2.850 -12.966 1.00 95.69 226 VAL A O 1
ATOM 1774 N N . THR A 1 227 ? 14.079 -4.137 -13.127 1.00 92.00 227 THR A N 1
ATOM 1775 C CA . THR A 1 227 ? 13.636 -4.004 -11.740 1.00 92.00 227 THR A CA 1
ATOM 1776 C C . THR A 1 227 ? 13.146 -5.353 -11.202 1.00 92.00 227 THR A C 1
ATOM 1778 O O . THR A 1 227 ? 12.554 -6.131 -11.949 1.00 92.00 227 THR A O 1
ATOM 1781 N N . PRO A 1 228 ? 13.418 -5.671 -9.929 1.00 89.19 228 PRO A N 1
ATOM 1782 C CA . PRO A 1 228 ? 13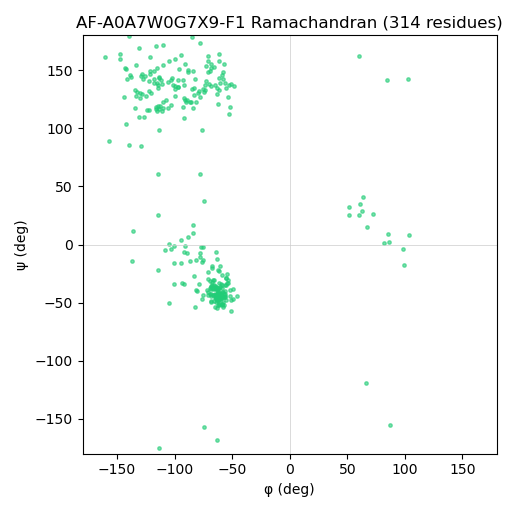.014 -6.936 -9.334 1.00 89.19 228 PRO A CA 1
ATOM 1783 C C . PRO A 1 228 ? 11.502 -7.005 -9.119 1.00 89.19 228 PRO A C 1
ATOM 1785 O O . PRO A 1 228 ? 10.823 -5.975 -9.076 1.00 89.19 228 PRO A O 1
ATOM 1788 N N . ALA A 1 229 ? 10.968 -8.207 -8.933 1.00 83.62 229 ALA A N 1
ATOM 1789 C CA . ALA A 1 229 ? 9.611 -8.410 -8.441 1.00 83.62 229 ALA A CA 1
ATOM 1790 C C . ALA A 1 229 ? 9.420 -7.647 -7.119 1.00 83.62 229 ALA A C 1
ATOM 1792 O O . ALA A 1 229 ? 10.227 -7.755 -6.192 1.00 83.62 229 ALA A O 1
ATOM 1793 N N . GLY A 1 230 ? 8.375 -6.821 -7.044 1.00 73.44 230 GLY A N 1
ATOM 1794 C CA . GLY A 1 230 ? 8.170 -5.924 -5.905 1.00 73.44 230 GLY A CA 1
ATOM 1795 C C . GLY A 1 230 ? 9.222 -4.809 -5.782 1.00 73.44 230 GLY A C 1
ATOM 1796 O O . GLY A 1 230 ? 9.335 -4.176 -4.743 1.00 73.44 230 GLY A O 1
ATOM 1797 N N . GLY A 1 231 ? 10.024 -4.516 -6.799 1.00 78.44 231 GLY A N 1
ATOM 1798 C CA . GLY A 1 231 ? 10.858 -3.315 -6.792 1.00 78.44 231 GLY A CA 1
ATOM 1799 C C . GLY A 1 231 ? 10.020 -2.031 -6.727 1.00 78.44 231 GLY A C 1
ATOM 1800 O O . GLY A 1 231 ? 8.867 -1.989 -7.141 1.00 78.44 231 GLY A O 1
ATOM 1801 N N . MET A 1 232 ? 10.621 -0.941 -6.269 1.00 80.06 232 MET A N 1
ATOM 1802 C CA . MET A 1 232 ? 10.067 0.409 -6.202 1.00 80.06 232 MET A CA 1
ATOM 1803 C C . MET A 1 232 ? 9.560 0.909 -7.560 1.00 80.06 232 MET A C 1
ATOM 1805 O O . MET A 1 232 ? 8.642 1.728 -7.605 1.00 80.06 232 MET A O 1
ATOM 1809 N N . TYR A 1 233 ? 10.159 0.418 -8.647 1.00 83.19 233 TYR A N 1
ATOM 1810 C CA . TYR A 1 233 ? 9.801 0.732 -10.031 1.00 83.19 233 TYR A CA 1
ATOM 1811 C C . TYR A 1 233 ? 9.044 -0.405 -10.735 1.00 83.19 233 TYR A C 1
ATOM 1813 O O . TYR A 1 233 ? 8.675 -0.268 -11.903 1.00 83.19 233 TYR A O 1
ATOM 1821 N N . ASN A 1 234 ? 8.791 -1.521 -10.054 1.00 81.69 234 ASN A N 1
ATOM 1822 C CA . ASN A 1 234 ? 7.989 -2.604 -10.596 1.00 81.69 234 ASN A CA 1
ATOM 1823 C C . ASN A 1 234 ? 6.554 -2.489 -10.102 1.00 81.69 234 ASN A C 1
ATOM 1825 O O . ASN A 1 234 ? 6.314 -2.117 -8.953 1.00 81.69 234 ASN A O 1
ATOM 1829 N N . LEU A 1 235 ? 5.594 -2.790 -10.969 1.00 66.94 235 LEU A N 1
ATOM 1830 C CA . LEU A 1 235 ? 4.226 -2.917 -10.493 1.00 66.94 235 LEU A CA 1
ATOM 1831 C C . LEU A 1 235 ? 4.066 -4.188 -9.703 1.00 66.94 235 LEU A C 1
ATOM 1833 O O . LEU A 1 235 ? 4.738 -5.196 -9.919 1.00 66.94 235 LEU A O 1
ATOM 1837 N N . PHE A 1 236 ? 3.095 -4.125 -8.813 1.00 61.00 236 PHE A N 1
ATOM 1838 C CA . PHE A 1 236 ? 2.670 -5.288 -8.081 1.00 61.00 236 PHE A CA 1
ATOM 1839 C C . PHE A 1 236 ? 2.058 -6.327 -9.015 1.00 61.00 236 PHE A C 1
ATOM 1841 O O . PHE A 1 236 ? 1.269 -5.992 -9.895 1.00 61.00 236 PHE A O 1
ATOM 1848 N N . GLY A 1 237 ? 2.425 -7.588 -8.790 1.00 63.56 237 GLY A N 1
ATOM 1849 C CA . GLY A 1 237 ? 1.930 -8.736 -9.550 1.00 63.56 237 GLY A CA 1
ATOM 1850 C C . GLY A 1 237 ? 2.869 -9.234 -10.649 1.00 63.56 237 GLY A C 1
ATOM 1851 O O . GLY A 1 237 ? 2.727 -10.386 -11.039 1.00 63.56 237 GLY A O 1
ATOM 1852 N N . ASN A 1 238 ? 3.847 -8.434 -11.084 1.00 74.62 238 ASN A N 1
ATOM 1853 C CA . ASN A 1 238 ? 4.863 -8.885 -12.038 1.00 74.62 238 ASN A CA 1
ATOM 1854 C C . ASN A 1 238 ? 6.014 -9.620 -11.332 1.00 74.62 238 ASN A C 1
ATOM 1856 O O . ASN A 1 238 ? 6.397 -9.265 -10.209 1.00 74.62 238 ASN A O 1
ATOM 1860 N N . GLY A 1 239 ? 6.619 -10.582 -12.033 1.00 83.88 239 GLY A N 1
ATOM 1861 C CA . GLY A 1 239 ? 7.954 -11.099 -11.713 1.00 83.88 239 GLY A CA 1
ATOM 1862 C C . GLY A 1 239 ? 9.061 -10.036 -11.835 1.00 83.88 239 GLY A C 1
ATOM 1863 O O . GLY A 1 239 ? 8.793 -8.838 -11.971 1.00 83.88 239 GLY A O 1
ATOM 1864 N N . ASP A 1 240 ? 10.331 -10.459 -11.799 1.00 89.75 240 ASP A N 1
ATOM 1865 C CA . ASP A 1 240 ? 11.432 -9.579 -12.214 1.00 89.75 240 ASP A CA 1
ATOM 1866 C C . ASP A 1 240 ? 11.141 -9.100 -13.641 1.00 89.75 240 ASP A C 1
ATOM 1868 O O . ASP A 1 240 ? 10.717 -9.889 -14.480 1.00 89.75 240 ASP A O 1
ATOM 1872 N N . ALA A 1 241 ? 11.303 -7.809 -13.923 1.00 93.19 241 ALA A N 1
ATOM 1873 C CA . ALA A 1 241 ? 10.793 -7.238 -15.163 1.00 93.19 241 ALA A CA 1
ATOM 1874 C C . ALA A 1 241 ? 11.723 -6.187 -15.770 1.00 93.19 241 ALA A C 1
ATOM 1876 O O . ALA A 1 241 ? 12.426 -5.454 -15.070 1.00 93.19 241 ALA A O 1
ATOM 1877 N N . ALA A 1 242 ? 11.664 -6.064 -17.095 1.00 94.50 242 ALA A N 1
ATOM 1878 C CA . ALA A 1 242 ? 12.040 -4.849 -17.799 1.00 94.50 242 ALA A CA 1
ATOM 1879 C C . ALA A 1 242 ? 10.788 -3.983 -17.982 1.00 94.50 242 ALA A C 1
ATOM 1881 O O . ALA A 1 242 ? 9.827 -4.400 -18.629 1.00 94.50 242 ALA A O 1
ATOM 1882 N N . ALA A 1 243 ? 10.799 -2.781 -17.414 1.00 93.19 243 ALA A N 1
ATOM 1883 C CA . ALA A 1 243 ? 9.743 -1.796 -17.571 1.00 93.19 243 ALA A CA 1
ATOM 1884 C C . ALA A 1 243 ? 10.158 -0.705 -18.560 1.00 93.19 243 ALA A C 1
ATOM 1886 O O . ALA A 1 243 ? 11.305 -0.245 -18.555 1.00 93.19 243 ALA A O 1
ATOM 1887 N N . PHE A 1 244 ? 9.207 -0.254 -19.371 1.00 91.88 244 PHE A N 1
ATOM 1888 C CA . PHE A 1 244 ? 9.376 0.868 -20.290 1.00 91.88 244 PHE A CA 1
ATOM 1889 C C . PHE A 1 244 ? 8.481 2.009 -19.874 1.00 91.88 244 PHE A C 1
ATOM 1891 O O . PHE A 1 244 ? 7.313 1.784 -19.585 1.00 91.88 244 PHE A O 1
ATOM 1898 N N . CYS A 1 245 ? 8.999 3.226 -19.912 1.00 91.88 245 CYS A N 1
ATOM 1899 C CA . CYS A 1 245 ? 8.220 4.418 -19.642 1.00 91.88 245 CYS A CA 1
ATOM 1900 C C . CYS A 1 245 ? 8.510 5.493 -20.685 1.00 91.88 245 CYS A C 1
ATOM 1902 O O . CYS A 1 245 ? 9.672 5.781 -20.984 1.00 91.88 245 CYS A O 1
ATOM 1904 N N . LEU A 1 246 ? 7.451 6.103 -21.217 1.00 90.75 246 LEU A N 1
ATOM 1905 C CA . LEU A 1 246 ? 7.558 7.297 -22.043 1.00 90.75 246 LEU A CA 1
ATOM 1906 C C . LEU A 1 246 ? 7.431 8.553 -21.178 1.00 90.75 246 LEU A C 1
ATOM 1908 O O . LEU A 1 246 ? 6.467 8.759 -20.439 1.00 90.75 246 LEU A O 1
ATOM 1912 N N . LEU A 1 247 ? 8.427 9.415 -21.310 1.00 91.19 247 LEU A N 1
ATOM 1913 C CA . LEU A 1 247 ? 8.596 10.655 -20.578 1.00 91.19 247 LEU A CA 1
ATOM 1914 C C . LEU A 1 247 ? 8.666 11.828 -21.563 1.00 91.19 247 LEU A C 1
ATOM 1916 O O . LEU A 1 247 ? 8.979 11.688 -22.745 1.00 91.19 247 LEU A O 1
ATOM 1920 N N . THR A 1 248 ? 8.428 13.025 -21.048 1.00 88.81 248 THR A N 1
ATOM 1921 C CA . THR A 1 248 ? 8.763 14.282 -21.728 1.00 88.81 248 THR A CA 1
ATOM 1922 C C . THR A 1 248 ? 10.284 14.395 -21.960 1.00 88.81 248 THR A C 1
ATOM 1924 O O . THR A 1 248 ? 11.066 13.716 -21.285 1.00 88.81 248 THR A O 1
ATOM 1927 N N . PRO A 1 249 ? 10.757 15.302 -22.839 1.00 87.88 249 PRO A N 1
ATOM 1928 C CA . PRO A 1 249 ? 12.191 15.589 -22.988 1.00 87.88 249 PRO A CA 1
ATOM 1929 C C . PRO A 1 249 ? 12.877 16.001 -21.677 1.00 87.88 249 PRO A C 1
ATOM 1931 O O . PRO A 1 249 ? 14.056 15.737 -21.478 1.00 87.88 249 PRO A O 1
ATOM 1934 N N . GLY A 1 250 ? 12.123 16.620 -20.761 1.00 87.56 250 GLY A N 1
ATOM 1935 C CA . GLY A 1 250 ? 12.572 16.971 -19.412 1.00 87.56 250 GLY A CA 1
ATOM 1936 C C . GLY A 1 250 ? 12.455 15.838 -18.388 1.00 87.56 250 GLY A C 1
ATOM 1937 O O . GLY A 1 250 ? 12.443 16.130 -17.195 1.00 87.56 250 GLY A O 1
ATOM 1938 N N . GLU A 1 251 ? 12.299 14.588 -18.837 1.00 88.25 251 GLU A N 1
ATOM 1939 C CA . GLU A 1 251 ? 12.266 13.369 -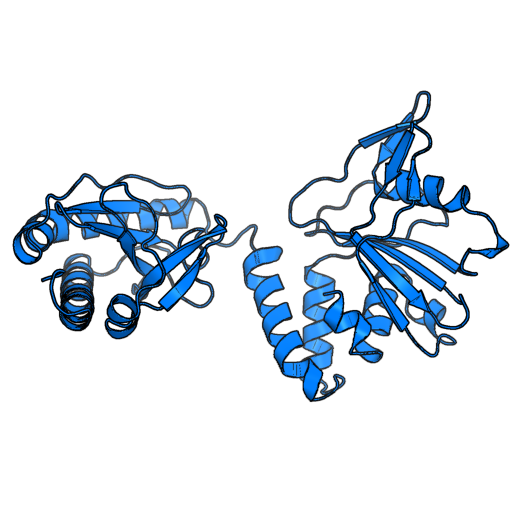18.012 1.00 88.25 251 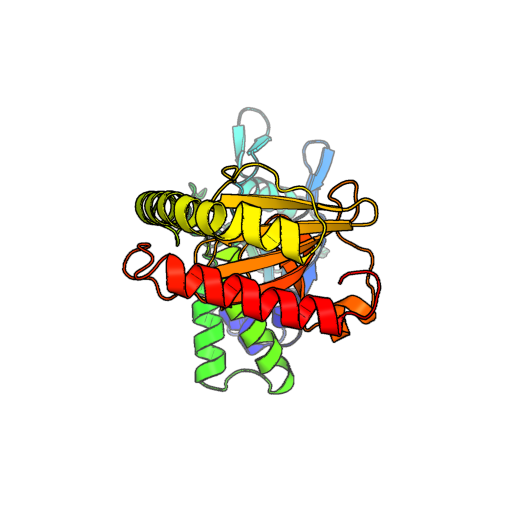GLU A CA 1
ATOM 1940 C C . GLU A 1 251 ? 11.125 13.344 -16.976 1.00 88.25 251 GLU A C 1
ATOM 1942 O O . GLU A 1 251 ? 11.192 12.675 -15.950 1.00 88.25 251 GLU A O 1
ATOM 1947 N N . LYS A 1 252 ? 10.037 14.071 -17.252 1.00 86.62 252 LYS A N 1
ATOM 1948 C CA . LYS A 1 252 ? 8.789 14.016 -16.471 1.00 86.62 252 LYS A CA 1
ATOM 1949 C C . LYS A 1 252 ? 7.790 13.061 -17.118 1.00 86.62 252 LYS A C 1
ATOM 1951 O O . LYS A 1 252 ? 7.797 12.995 -18.349 1.00 86.62 252 LYS A O 1
ATOM 1956 N N . PRO A 1 253 ? 6.893 12.413 -16.352 1.00 83.75 253 PRO A N 1
ATOM 1957 C CA . PRO A 1 253 ? 5.821 11.608 -16.925 1.00 83.75 253 PRO A CA 1
ATOM 1958 C C . PRO A 1 253 ? 5.047 12.378 -17.991 1.00 83.75 253 PRO A C 1
ATOM 1960 O O . PRO A 1 253 ? 4.752 13.565 -17.803 1.00 83.75 253 PRO A O 1
ATOM 1963 N N . LEU A 1 254 ? 4.716 11.714 -19.098 1.00 81.81 254 LEU A N 1
ATOM 1964 C CA . LEU A 1 254 ? 3.818 12.310 -20.077 1.00 81.81 254 LEU A CA 1
ATOM 1965 C C . LEU A 1 254 ? 2.444 12.579 -19.426 1.00 81.81 254 LEU A C 1
ATOM 1967 O O . LEU A 1 254 ? 1.993 11.803 -18.563 1.00 81.81 254 LEU A O 1
ATOM 1971 N N . PRO A 1 255 ? 1.783 13.694 -19.792 1.00 74.81 255 PRO A N 1
ATOM 1972 C CA . PRO A 1 255 ? 0.377 13.885 -19.460 1.00 74.81 255 PRO A CA 1
ATOM 1973 C C . PRO A 1 255 ? -0.445 12.724 -20.030 1.00 74.81 255 PRO A C 1
ATOM 1975 O O . PRO A 1 255 ? -0.008 12.063 -20.967 1.00 74.81 255 PRO A O 1
ATOM 1978 N N . ASP A 1 256 ? -1.606 12.462 -19.432 1.00 73.25 256 ASP A N 1
ATOM 1979 C CA . ASP A 1 256 ? -2.497 11.379 -19.858 1.00 73.25 256 ASP A CA 1
ATOM 1980 C C . ASP A 1 256 ? -2.797 11.499 -21.355 1.00 73.25 256 ASP A C 1
ATOM 1982 O O . ASP A 1 256 ? -3.400 12.483 -21.797 1.00 73.25 256 ASP A O 1
ATOM 1986 N N . GLU A 1 257 ? -2.300 10.540 -22.139 1.00 78.56 257 GLU A N 1
ATOM 1987 C CA . GLU A 1 257 ? -2.375 10.612 -23.587 1.00 78.56 257 GLU A CA 1
ATOM 1988 C C . GLU A 1 257 ? -2.915 9.308 -24.182 1.00 78.56 257 GLU A C 1
ATOM 1990 O O . GLU A 1 257 ? -2.204 8.300 -24.215 1.00 78.56 257 GLU A O 1
ATOM 1995 N N . PRO A 1 258 ? -4.147 9.315 -24.733 1.00 83.12 258 PRO A N 1
ATOM 1996 C CA . PRO A 1 258 ? -4.801 8.112 -25.254 1.00 83.12 258 PRO A CA 1
ATOM 1997 C C . PRO A 1 258 ? -3.982 7.349 -26.300 1.00 83.12 258 PRO A C 1
ATOM 1999 O O . PRO A 1 258 ? -4.146 6.143 -26.473 1.00 83.12 258 PRO A O 1
ATOM 2002 N N . ARG A 1 259 ? -3.079 8.040 -27.008 1.00 83.38 259 ARG A N 1
ATOM 2003 C CA . ARG A 1 259 ? -2.174 7.411 -27.976 1.00 83.38 259 ARG A CA 1
ATOM 2004 C C . ARG A 1 259 ? -1.165 6.479 -27.304 1.00 83.38 259 ARG A C 1
ATOM 2006 O O . ARG A 1 259 ? -0.889 5.419 -27.840 1.00 83.38 259 ARG A O 1
ATOM 2013 N N . VAL A 1 260 ? -0.664 6.843 -26.124 1.00 84.75 260 VAL A N 1
ATOM 2014 C CA . VAL A 1 260 ? 0.287 6.029 -25.358 1.00 84.75 260 VAL A CA 1
ATOM 2015 C C . VAL A 1 260 ? -0.413 4.767 -24.851 1.00 84.75 260 VAL A C 1
ATOM 2017 O O . VAL A 1 260 ? 0.094 3.665 -25.031 1.00 84.75 260 VAL A O 1
ATOM 2020 N N . GLN A 1 261 ? -1.648 4.900 -24.365 1.00 84.25 261 GLN A N 1
ATOM 2021 C CA . GLN A 1 261 ? -2.478 3.757 -23.961 1.00 84.25 261 GLN A CA 1
ATOM 2022 C C . GLN A 1 261 ? -2.828 2.827 -25.130 1.00 84.25 261 GLN A C 1
ATOM 2024 O O . GLN A 1 261 ? -2.826 1.608 -24.975 1.00 84.25 261 GLN A O 1
ATOM 2029 N N . ALA A 1 262 ? -3.055 3.368 -26.332 1.00 83.94 262 ALA A N 1
ATOM 2030 C CA . ALA A 1 262 ? -3.251 2.557 -27.537 1.00 83.94 262 ALA A CA 1
ATOM 2031 C C . ALA A 1 262 ? -2.015 1.708 -27.901 1.00 83.94 262 ALA A C 1
ATOM 2033 O O . ALA A 1 262 ? -2.154 0.687 -28.575 1.00 83.94 262 ALA A O 1
ATOM 2034 N N . GLY A 1 263 ? -0.825 2.101 -27.430 1.00 84.19 263 GLY A N 1
ATOM 2035 C CA . GLY A 1 263 ? 0.408 1.320 -27.514 1.00 84.19 263 GLY A CA 1
ATOM 2036 C C . GLY A 1 263 ? 0.500 0.151 -26.531 1.00 84.19 263 GLY A C 1
ATOM 2037 O O . GLY A 1 263 ? 1.488 -0.580 -26.558 1.00 84.19 263 GLY A O 1
ATOM 2038 N N . GLY A 1 264 ? -0.505 -0.028 -25.670 1.00 87.00 264 GLY A N 1
ATOM 2039 C CA . GLY A 1 264 ? -0.512 -1.027 -24.602 1.00 87.00 264 GLY A CA 1
ATOM 2040 C C . GLY A 1 264 ? 0.170 -0.562 -23.318 1.00 87.00 264 GLY A C 1
ATOM 2041 O O . GLY A 1 264 ? 0.374 -1.379 -22.429 1.00 87.00 264 GLY A O 1
ATOM 2042 N N . PHE A 1 265 ? 0.533 0.720 -23.213 1.00 89.25 265 PHE A N 1
ATOM 2043 C CA . PHE A 1 265 ? 1.011 1.272 -21.953 1.00 89.25 265 PHE A CA 1
ATOM 2044 C C . PHE A 1 265 ? -0.158 1.450 -20.994 1.00 89.25 265 PHE A C 1
ATOM 2046 O O . PHE A 1 265 ? -1.191 2.023 -21.339 1.00 89.25 265 PHE A O 1
ATOM 2053 N N . GLU A 1 266 ? 0.034 1.001 -19.769 1.00 85.56 266 GLU A N 1
ATOM 2054 C CA . GLU A 1 266 ? -0.951 1.131 -18.715 1.00 85.56 266 GLU A CA 1
ATOM 2055 C C . GLU A 1 266 ? -0.498 2.212 -17.731 1.00 85.56 266 GLU A C 1
ATOM 2057 O O . GLU A 1 266 ? 0.690 2.355 -17.425 1.00 85.56 266 GLU A O 1
ATOM 2062 N N . ARG A 1 267 ? -1.447 3.030 -17.262 1.00 83.19 267 ARG A N 1
ATOM 2063 C CA . ARG A 1 267 ? -1.153 4.094 -16.303 1.00 83.19 267 ARG A CA 1
ATOM 2064 C C . ARG A 1 267 ? -1.084 3.504 -14.909 1.00 83.19 267 ARG A C 1
ATOM 2066 O O . ARG A 1 267 ? -2.085 3.005 -14.393 1.00 83.19 267 ARG A O 1
ATOM 2073 N N . HIS A 1 268 ? 0.043 3.695 -14.243 1.00 76.19 268 HIS A N 1
ATOM 2074 C CA . HIS A 1 268 ? 0.208 3.227 -12.878 1.00 76.19 268 HIS A CA 1
ATOM 2075 C C . HIS A 1 268 ? 0.753 4.290 -11.952 1.00 76.19 268 HIS A C 1
ATOM 2077 O O . HIS A 1 268 ? 1.166 5.368 -12.371 1.00 76.19 268 HIS A O 1
ATOM 2083 N N . ARG A 1 269 ? 0.710 3.974 -10.658 1.00 75.19 269 ARG A N 1
ATOM 2084 C CA . ARG A 1 269 ? 1.411 4.710 -9.620 1.00 75.19 269 ARG A CA 1
ATOM 2085 C C . ARG A 1 269 ? 2.444 3.785 -9.000 1.00 75.19 269 ARG A C 1
ATOM 2087 O O . ARG A 1 269 ? 2.065 2.769 -8.426 1.00 75.19 269 ARG A O 1
ATOM 2094 N N . ASP A 1 270 ? 3.714 4.143 -9.108 1.00 70.44 270 ASP A N 1
ATOM 2095 C CA . ASP A 1 270 ? 4.783 3.373 -8.483 1.00 70.44 270 ASP A CA 1
ATOM 2096 C C . ASP A 1 270 ? 4.887 3.644 -6.970 1.00 70.44 270 ASP A C 1
ATOM 2098 O O . ASP A 1 270 ? 4.217 4.526 -6.417 1.00 70.44 270 ASP A O 1
ATOM 2102 N N . LEU A 1 271 ? 5.743 2.882 -6.283 1.00 65.12 271 LEU A N 1
ATOM 2103 C CA . LEU A 1 271 ? 5.983 3.030 -4.843 1.00 65.12 271 LEU A CA 1
ATOM 2104 C C . LEU A 1 271 ? 6.679 4.348 -4.473 1.00 65.12 271 LEU A C 1
ATOM 2106 O O . LEU A 1 271 ? 6.611 4.772 -3.320 1.00 65.12 271 LEU A O 1
ATOM 2110 N N . SER A 1 272 ? 7.319 5.017 -5.437 1.00 65.50 272 SER A N 1
ATOM 2111 C CA . SER A 1 272 ? 7.845 6.377 -5.258 1.00 65.50 272 SER A CA 1
ATOM 2112 C C . SER A 1 272 ? 6.746 7.440 -5.352 1.00 65.50 272 SER A C 1
ATOM 2114 O O . SER A 1 272 ? 6.987 8.615 -5.075 1.00 65.50 272 SER A O 1
ATOM 2116 N N . GLY A 1 273 ? 5.529 7.043 -5.729 1.00 64.94 273 GLY A N 1
ATOM 2117 C CA . GLY A 1 273 ? 4.372 7.907 -5.873 1.00 64.94 273 GLY A CA 1
ATOM 2118 C C . GLY A 1 273 ? 4.255 8.576 -7.242 1.00 64.94 273 GLY A C 1
ATOM 2119 O O . GLY A 1 273 ? 3.292 9.331 -7.426 1.00 64.94 273 GLY A O 1
ATOM 2120 N N . TYR A 1 274 ? 5.164 8.299 -8.185 1.00 72.69 274 TYR A N 1
ATOM 2121 C CA . TYR A 1 274 ? 5.082 8.815 -9.550 1.00 72.69 274 TYR A CA 1
ATOM 2122 C C . TYR A 1 274 ? 3.972 8.108 -10.311 1.00 72.69 274 TYR A C 1
ATOM 2124 O O . TYR A 1 274 ? 3.757 6.911 -10.146 1.00 72.69 274 TYR A O 1
ATOM 2132 N N . ARG A 1 275 ? 3.245 8.879 -11.127 1.00 78.50 275 ARG A N 1
ATOM 2133 C CA . ARG A 1 275 ? 2.245 8.341 -12.045 1.00 78.50 275 ARG A CA 1
ATOM 2134 C C . ARG A 1 275 ? 2.766 8.392 -13.457 1.00 78.50 275 ARG A C 1
ATOM 2136 O O . ARG A 1 275 ? 2.929 9.492 -13.984 1.00 78.50 275 ARG A O 1
ATOM 2143 N N . ASP A 1 276 ? 2.920 7.249 -14.087 1.00 84.06 276 ASP A N 1
ATOM 2144 C CA . ASP A 1 276 ? 3.447 7.137 -15.434 1.00 84.06 276 ASP A CA 1
ATOM 2145 C C . ASP A 1 276 ? 2.825 5.968 -16.198 1.00 84.06 276 ASP A C 1
ATOM 2147 O O . ASP A 1 276 ? 2.208 5.074 -15.622 1.00 84.06 276 ASP A O 1
ATOM 2151 N N . ASP A 1 277 ? 2.918 6.057 -17.521 1.00 87.19 277 ASP A N 1
ATOM 2152 C CA . ASP A 1 277 ? 2.442 5.034 -18.442 1.00 87.19 277 ASP A CA 1
ATOM 2153 C C . ASP A 1 277 ? 3.583 4.051 -18.695 1.00 87.19 277 ASP A C 1
ATOM 2155 O O . ASP A 1 277 ? 4.677 4.461 -19.111 1.00 87.19 277 ASP A O 1
ATOM 2159 N N . ARG A 1 278 ? 3.348 2.768 -18.403 1.00 89.69 278 ARG A N 1
ATOM 2160 C CA . ARG A 1 278 ? 4.376 1.730 -18.464 1.00 89.69 278 ARG A CA 1
ATOM 2161 C C . ARG A 1 278 ? 3.923 0.470 -19.184 1.00 89.69 278 ARG A C 1
ATOM 2163 O O . ARG A 1 278 ? 2.745 0.138 -19.215 1.00 89.69 278 ARG A O 1
ATOM 2170 N N . ILE A 1 279 ? 4.901 -0.244 -19.725 1.00 90.88 279 ILE A N 1
ATOM 2171 C CA . ILE A 1 279 ? 4.769 -1.632 -20.176 1.00 90.88 279 ILE A CA 1
ATOM 2172 C C . ILE A 1 279 ? 5.799 -2.456 -19.426 1.00 90.88 279 ILE A C 1
ATOM 2174 O O . ILE A 1 279 ? 6.931 -2.005 -19.251 1.00 90.88 279 ILE A O 1
ATOM 2178 N N . TYR A 1 280 ? 5.409 -3.662 -19.030 1.00 90.62 280 TYR A N 1
ATOM 2179 C CA . TYR A 1 280 ? 6.261 -4.613 -18.335 1.00 90.62 280 TYR A CA 1
ATOM 2180 C C . TYR A 1 280 ? 6.502 -5.843 -19.204 1.00 90.62 280 TYR A C 1
ATOM 2182 O O . TYR A 1 280 ? 5.580 -6.386 -19.812 1.00 90.62 280 TYR A O 1
ATOM 2190 N N . ILE A 1 281 ? 7.756 -6.279 -19.256 1.00 91.06 281 ILE A N 1
ATOM 2191 C CA . ILE A 1 281 ? 8.146 -7.588 -19.772 1.00 91.06 281 ILE A CA 1
ATOM 2192 C C . ILE A 1 281 ? 8.732 -8.365 -18.609 1.00 91.06 281 ILE A C 1
ATOM 2194 O O . ILE A 1 281 ? 9.782 -7.982 -18.094 1.00 91.06 281 ILE A O 1
ATOM 2198 N N . GLU A 1 282 ? 8.069 -9.450 -18.222 1.00 89.56 282 GLU A N 1
ATOM 2199 C CA . GLU A 1 282 ? 8.630 -10.383 -17.252 1.00 89.56 282 GLU A CA 1
ATOM 2200 C C . GLU A 1 282 ? 9.899 -11.033 -17.805 1.00 89.56 282 GLU A C 1
ATOM 2202 O O . GLU A 1 282 ? 9.968 -11.444 -18.966 1.00 89.56 282 GLU A O 1
ATOM 2207 N N . LEU A 1 283 ? 10.912 -11.082 -16.952 1.00 89.38 283 LEU A N 1
ATOM 2208 C CA . LEU A 1 283 ? 12.201 -11.689 -17.202 1.00 89.38 283 LEU A CA 1
ATOM 2209 C C . LEU A 1 283 ? 12.188 -13.097 -16.618 1.00 89.38 283 LEU A C 1
ATOM 2211 O O . LEU A 1 283 ? 11.762 -13.304 -15.484 1.00 89.38 283 LEU A O 1
ATOM 2215 N N . ASP A 1 284 ? 12.703 -14.052 -17.383 1.00 85.31 284 ASP A N 1
ATOM 2216 C CA . ASP A 1 284 ? 12.967 -15.391 -16.872 1.00 85.31 284 ASP A CA 1
ATOM 2217 C C . ASP A 1 284 ? 14.244 -15.350 -16.021 1.00 85.31 284 ASP A C 1
ATOM 2219 O O . ASP A 1 284 ? 15.365 -15.293 -16.546 1.00 85.31 284 ASP A O 1
ATOM 2223 N N . THR A 1 285 ? 14.066 -15.268 -14.701 1.00 80.50 285 THR A N 1
ATOM 2224 C CA . THR A 1 285 ? 15.159 -15.194 -13.729 1.00 80.50 285 THR A CA 1
ATOM 2225 C C . THR A 1 285 ? 15.154 -16.389 -12.785 1.00 80.50 285 THR A C 1
ATOM 2227 O O . THR A 1 285 ? 14.114 -16.860 -12.327 1.00 80.50 285 THR A O 1
ATOM 2230 N N . VAL A 1 286 ? 16.355 -16.865 -12.447 1.00 71.31 286 VAL A N 1
ATOM 2231 C CA . VAL A 1 286 ? 16.577 -17.856 -11.384 1.00 71.31 286 VAL A CA 1
ATOM 2232 C C . VAL A 1 286 ? 17.531 -17.226 -10.380 1.00 71.31 286 VAL A C 1
ATOM 2234 O O . VAL A 1 286 ? 18.657 -16.880 -10.733 1.00 71.31 286 VAL A O 1
ATOM 2237 N N . ASP A 1 287 ? 17.062 -17.006 -9.150 1.00 68.25 287 ASP A N 1
ATOM 2238 C CA . ASP A 1 287 ? 17.814 -16.323 -8.083 1.00 68.25 287 ASP A CA 1
ATOM 2239 C C . ASP A 1 287 ? 18.399 -14.951 -8.501 1.00 68.25 287 ASP A C 1
ATOM 2241 O O . ASP A 1 287 ? 19.475 -14.547 -8.055 1.00 68.25 287 ASP A O 1
ATOM 2245 N N . GLY A 1 288 ? 17.705 -14.233 -9.393 1.00 64.50 288 GLY A N 1
ATOM 2246 C CA . GLY A 1 288 ? 18.116 -12.908 -9.888 1.00 64.50 288 GLY A CA 1
ATOM 2247 C C . GLY A 1 288 ? 19.137 -12.904 -11.005 1.00 64.50 288 GLY A C 1
ATOM 2248 O O . GLY A 1 288 ? 19.522 -11.827 -11.464 1.00 64.50 288 GLY A O 1
ATOM 2249 N N . ALA A 1 289 ? 19.556 -14.082 -11.459 1.00 82.56 289 ALA A N 1
ATOM 2250 C CA . ALA A 1 289 ? 20.349 -14.218 -12.663 1.00 82.56 289 ALA A CA 1
ATOM 2251 C C . ALA A 1 289 ? 19.433 -14.279 -13.889 1.00 82.56 289 ALA A C 1
ATOM 2253 O O . ALA A 1 289 ? 18.447 -15.019 -13.900 1.00 82.56 289 ALA A O 1
ATOM 2254 N N . ILE A 1 290 ? 19.780 -13.523 -14.930 1.00 87.00 290 ILE A N 1
ATOM 2255 C CA . ILE A 1 290 ? 19.095 -13.599 -16.227 1.00 87.00 290 ILE A CA 1
ATOM 2256 C C . ILE A 1 290 ? 19.763 -14.709 -17.045 1.00 87.00 290 ILE A C 1
ATOM 2258 O O . ILE A 1 290 ? 20.971 -14.664 -17.279 1.00 87.00 290 ILE A O 1
ATOM 2262 N N . ALA A 1 291 ? 18.982 -15.702 -17.479 1.00 81.12 291 ALA A N 1
ATOM 2263 C CA . ALA A 1 291 ? 19.511 -16.918 -18.102 1.00 81.12 291 ALA A CA 1
ATOM 2264 C C . ALA A 1 291 ? 20.153 -16.687 -19.487 1.00 81.12 291 ALA A C 1
ATOM 2266 O O . ALA A 1 291 ? 21.167 -17.310 -19.803 1.00 81.12 291 ALA A O 1
ATOM 2267 N N . ASP A 1 292 ? 19.588 -15.784 -20.299 1.00 87.94 292 ASP A N 1
ATOM 2268 C CA . ASP A 1 292 ? 20.065 -15.463 -21.651 1.00 87.94 292 ASP A CA 1
ATOM 2269 C C . ASP A 1 292 ? 19.927 -13.959 -21.941 1.00 87.94 292 ASP A C 1
ATOM 2271 O O . ASP A 1 292 ? 18.837 -13.440 -22.194 1.00 87.94 292 ASP A O 1
ATOM 2275 N N . PHE A 1 293 ? 21.049 -13.234 -21.899 1.00 91.19 293 PHE A N 1
ATOM 2276 C CA . PHE A 1 293 ? 21.049 -11.781 -22.091 1.00 91.19 293 PHE A CA 1
ATOM 2277 C C . PHE A 1 293 ? 20.670 -11.355 -23.514 1.00 91.19 293 PHE A C 1
ATOM 2279 O O . PHE A 1 293 ? 20.092 -10.280 -23.683 1.00 91.19 293 PHE A O 1
ATOM 2286 N N . GLU A 1 294 ? 21.016 -12.152 -24.529 1.00 89.12 294 GLU A N 1
ATOM 2287 C CA . GLU A 1 294 ? 20.759 -11.813 -25.931 1.00 89.12 294 GLU A CA 1
ATOM 2288 C C . GLU A 1 294 ? 19.285 -12.038 -26.264 1.00 89.12 294 GLU A C 1
ATOM 2290 O O . GLU A 1 294 ? 18.635 -11.141 -26.806 1.00 89.12 294 GLU A O 1
ATOM 2295 N N . ALA A 1 295 ? 18.729 -13.187 -25.867 1.00 89.38 295 ALA A N 1
ATOM 2296 C CA . ALA A 1 295 ? 17.310 -13.476 -26.052 1.00 89.38 295 ALA A CA 1
ATOM 2297 C C . ALA A 1 295 ? 16.427 -12.444 -25.336 1.00 89.38 295 ALA A C 1
ATOM 2299 O O . ALA A 1 295 ? 15.505 -11.893 -25.943 1.00 89.38 295 ALA A O 1
ATOM 2300 N N . VAL A 1 296 ? 16.754 -12.108 -24.082 1.00 90.75 296 VAL A N 1
ATOM 2301 C CA . VAL A 1 296 ? 16.040 -11.069 -23.323 1.00 90.75 296 VAL A CA 1
ATOM 2302 C C . VAL A 1 296 ? 16.186 -9.697 -23.983 1.00 90.75 296 VAL A C 1
ATOM 2304 O O . VAL A 1 296 ? 15.204 -8.964 -24.104 1.00 90.75 296 VAL A O 1
ATOM 2307 N N . GLY A 1 297 ? 17.385 -9.343 -24.453 1.00 91.62 297 GLY A N 1
ATOM 2308 C CA . GLY A 1 297 ? 17.613 -8.092 -25.174 1.00 91.62 297 GLY A CA 1
ATOM 2309 C C . GLY A 1 297 ? 16.757 -7.978 -26.441 1.00 91.62 297 GLY A C 1
ATOM 2310 O O . GLY A 1 297 ? 16.094 -6.960 -26.655 1.00 91.62 297 GLY A O 1
ATOM 2311 N N . ASN A 1 298 ? 16.700 -9.042 -27.241 1.00 91.75 298 ASN A N 1
ATOM 2312 C CA . ASN A 1 298 ? 15.877 -9.096 -28.448 1.00 91.75 298 ASN A CA 1
ATOM 2313 C C . ASN A 1 298 ? 14.381 -8.995 -28.121 1.00 91.75 298 ASN A C 1
ATOM 2315 O O . ASN A 1 298 ? 13.677 -8.198 -28.742 1.00 91.75 298 ASN A O 1
ATOM 2319 N N . GLN A 1 299 ? 13.908 -9.708 -27.095 1.00 91.56 299 GLN A N 1
ATOM 2320 C CA . GLN A 1 299 ? 12.520 -9.625 -26.634 1.00 91.56 299 GLN A CA 1
ATOM 2321 C C . GLN A 1 299 ? 12.146 -8.202 -26.194 1.00 91.56 299 GLN A C 1
ATOM 2323 O O . GLN A 1 299 ? 11.062 -7.717 -26.533 1.00 91.56 299 GLN A O 1
ATOM 2328 N N . ILE A 1 300 ? 13.044 -7.521 -25.470 1.00 91.44 300 ILE A N 1
ATOM 2329 C CA . ILE A 1 300 ? 12.870 -6.122 -25.062 1.00 91.44 300 ILE A CA 1
ATOM 2330 C C . ILE A 1 300 ? 12.710 -5.223 -26.287 1.00 91.44 300 ILE A C 1
ATOM 2332 O O . ILE A 1 300 ? 11.741 -4.466 -26.360 1.00 91.44 300 ILE A O 1
ATOM 2336 N N . ILE A 1 301 ? 13.619 -5.322 -27.261 1.00 92.69 301 ILE A N 1
ATOM 2337 C CA . ILE A 1 301 ? 13.558 -4.518 -28.486 1.00 92.69 301 ILE A CA 1
ATOM 2338 C C . ILE A 1 301 ? 12.241 -4.780 -29.225 1.00 92.69 301 ILE A C 1
ATOM 2340 O O . ILE A 1 301 ? 11.513 -3.838 -29.524 1.00 92.69 301 ILE A O 1
ATOM 2344 N N . GLU A 1 302 ? 11.899 -6.039 -29.496 1.00 93.50 302 GLU A N 1
ATOM 2345 C CA . GLU A 1 302 ? 10.710 -6.398 -30.277 1.00 93.50 302 GLU A CA 1
ATOM 2346 C C . GLU A 1 302 ? 9.414 -5.871 -29.656 1.00 93.50 302 GLU A C 1
ATOM 2348 O O . GLU A 1 302 ? 8.623 -5.197 -30.326 1.00 93.50 302 GLU A O 1
ATOM 2353 N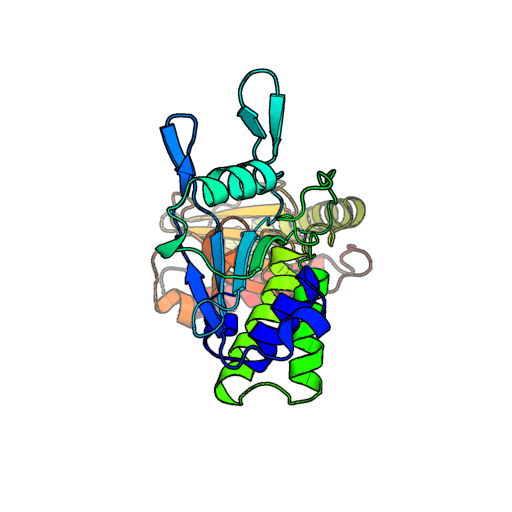 N . ARG A 1 303 ? 9.206 -6.143 -28.364 1.00 90.38 303 ARG A N 1
ATOM 2354 C CA . ARG A 1 303 ? 8.010 -5.711 -27.629 1.00 90.38 303 ARG A CA 1
ATOM 2355 C C . ARG A 1 303 ? 7.903 -4.197 -27.570 1.00 90.38 303 ARG A C 1
ATOM 2357 O O . ARG A 1 303 ? 6.819 -3.649 -27.763 1.00 90.38 303 ARG A O 1
ATOM 2364 N N . MET A 1 304 ? 9.020 -3.520 -27.344 1.00 90.38 304 MET A N 1
ATOM 2365 C CA . MET A 1 304 ? 9.024 -2.074 -27.235 1.00 90.38 304 MET A CA 1
ATOM 2366 C C . MET A 1 304 ? 8.783 -1.397 -28.588 1.00 90.38 304 MET A C 1
ATOM 2368 O O . MET A 1 304 ? 7.994 -0.459 -28.670 1.00 90.38 304 MET A O 1
ATOM 2372 N N . LEU A 1 305 ? 9.383 -1.895 -29.675 1.00 91.44 305 LEU A N 1
ATOM 2373 C CA . LEU A 1 305 ? 9.102 -1.394 -31.023 1.00 91.44 305 LEU A CA 1
ATOM 2374 C C . LEU A 1 305 ? 7.639 -1.617 -31.416 1.00 91.44 305 LEU A C 1
ATOM 2376 O O . LEU A 1 305 ? 7.044 -0.751 -32.057 1.00 91.44 305 LEU A O 1
ATOM 2380 N N . ALA A 1 306 ? 7.045 -2.751 -31.035 1.00 91.25 306 ALA A N 1
ATOM 2381 C CA . ALA A 1 306 ? 5.625 -3.005 -31.259 1.00 91.25 306 ALA A CA 1
ATOM 2382 C C . ALA A 1 306 ? 4.746 -1.973 -30.533 1.00 91.25 306 ALA A C 1
ATOM 2384 O O . ALA A 1 306 ? 3.861 -1.384 -31.155 1.00 91.25 306 ALA A O 1
ATOM 2385 N N . ALA A 1 307 ? 5.039 -1.700 -29.258 1.00 89.19 307 ALA A N 1
ATOM 2386 C CA . ALA A 1 307 ? 4.316 -0.715 -28.461 1.00 89.19 307 ALA A CA 1
ATOM 2387 C C . ALA A 1 307 ? 4.444 0.708 -29.027 1.00 89.19 307 ALA A C 1
ATOM 2389 O O . ALA A 1 307 ? 3.443 1.386 -29.255 1.00 89.19 307 ALA A O 1
ATOM 2390 N N . LEU A 1 308 ? 5.668 1.146 -29.337 1.00 89.25 308 LEU A N 1
ATOM 2391 C CA . LEU A 1 308 ? 5.922 2.486 -29.869 1.00 89.25 308 LEU A CA 1
ATOM 2392 C C . LEU A 1 308 ? 5.268 2.710 -31.243 1.00 89.25 308 LEU A C 1
ATOM 2394 O O . LEU A 1 308 ? 4.722 3.783 -31.490 1.00 89.25 308 LEU A O 1
ATOM 2398 N N . ARG A 1 309 ? 5.245 1.695 -32.120 1.00 89.38 309 ARG A N 1
ATOM 2399 C CA . ARG A 1 309 ? 4.515 1.763 -33.403 1.00 89.38 309 ARG A CA 1
ATOM 2400 C C . ARG A 1 309 ? 3.006 1.894 -33.198 1.00 89.38 309 ARG A C 1
ATOM 2402 O O . ARG A 1 309 ? 2.339 2.608 -33.948 1.00 89.38 309 ARG A O 1
ATOM 2409 N N . ALA A 1 310 ? 2.462 1.217 -32.189 1.00 86.75 310 ALA A N 1
ATOM 2410 C CA . ALA A 1 310 ? 1.043 1.282 -31.857 1.00 86.75 310 ALA A CA 1
ATOM 2411 C C . ALA A 1 310 ? 0.635 2.638 -31.245 1.00 86.75 310 ALA A C 1
ATOM 2413 O O . ALA A 1 310 ? -0.504 3.067 -31.448 1.00 86.75 310 ALA A O 1
ATOM 2414 N N . CYS A 1 311 ? 1.572 3.382 -30.639 1.00 83.69 311 CYS A N 1
ATOM 2415 C CA . CYS A 1 311 ? 1.336 4.750 -30.164 1.00 83.69 311 CYS A CA 1
ATOM 2416 C C . CYS A 1 311 ? 1.024 5.780 -31.274 1.00 83.69 311 CYS A C 1
ATOM 2418 O O . CYS A 1 311 ? 0.658 6.913 -30.953 1.00 83.69 311 CYS A O 1
ATOM 2420 N N . ARG A 1 312 ? 1.122 5.396 -32.564 1.00 68.81 312 ARG A N 1
ATOM 2421 C CA . ARG A 1 312 ? 1.056 6.264 -33.763 1.00 68.81 312 ARG A CA 1
ATOM 2422 C C . ARG A 1 312 ? 2.173 7.338 -33.765 1.00 68.81 312 ARG A C 1
ATOM 2424 O O . ARG A 1 312 ? 2.789 7.589 -32.729 1.00 68.81 312 ARG A O 1
ATOM 2431 N N . PRO A 1 313 ? 2.493 7.977 -34.911 1.00 61.12 313 PRO A N 1
ATOM 2432 C CA . PRO A 1 313 ? 3.560 8.986 -34.969 1.00 61.12 313 PRO A CA 1
ATOM 2433 C C . PRO A 1 313 ? 3.355 10.073 -33.897 1.00 61.12 313 PRO A C 1
ATOM 2435 O O . PRO A 1 313 ? 2.209 10.499 -33.699 1.00 61.12 313 PRO A O 1
ATOM 2438 N N . PRO A 1 314 ? 4.413 10.516 -33.184 1.00 61.09 314 PRO A N 1
ATOM 2439 C CA . PRO A 1 314 ? 5.803 10.634 -33.650 1.00 61.09 314 PRO A CA 1
ATOM 2440 C C . PRO A 1 314 ? 6.832 9.704 -32.962 1.00 61.09 314 PRO A C 1
ATOM 2442 O O . PRO A 1 314 ? 8.004 10.065 -32.873 1.00 61.09 314 PRO A O 1
ATOM 2445 N N . PHE A 1 315 ? 6.432 8.554 -32.408 1.00 63.88 315 PHE A N 1
ATOM 2446 C CA . PHE A 1 315 ? 7.355 7.752 -31.586 1.00 63.88 315 PHE A CA 1
ATOM 2447 C C . PHE A 1 315 ? 8.288 6.814 -32.374 1.00 63.88 315 PHE A C 1
ATOM 2449 O O . PHE A 1 315 ? 9.380 6.550 -31.878 1.00 63.88 315 PHE A O 1
ATOM 2456 N N . ILE A 1 316 ? 7.899 6.355 -33.575 1.00 61.12 316 ILE A N 1
ATOM 2457 C CA . ILE A 1 316 ? 8.712 5.639 -34.591 1.00 61.12 316 ILE A CA 1
ATOM 2458 C C . ILE A 1 316 ? 8.119 5.922 -35.976 1.00 61.12 316 ILE A C 1
ATOM 2460 O O . ILE A 1 316 ? 6.869 6.011 -36.056 1.00 61.12 316 ILE A O 1
#

Secondary structure (DSSP, 8-state):
-HHHHHH-HHHHHHHHHHHH-GGGGTT---EEEEES--EE-TTSSEE--SEEEEEGGGSEEEEEEE-SSPPPPEEEETTEEEEHHHHHHHHHHTS-GGGS-SEEEEEEEESS---PPP--TTEEEEEEHHHHHHHHHHHHHHT-S-TTTHHHHHHHHHHIIIIIS-SSSS-HHHHHHHHHHHHHHHHHHHHHHHHHTT-EE---EE-SS-EEEEEE-SS-EEEEEEE-TT-TTSPTT--SEEEEEEE-TTSPBPP--HHHHHTT-EEEE-TT--EEEEEEEE--EETTEES-HHHHHHHHHHHHHHHHHHT-TT--

Foldseek 3Di:
DQVLLAQWQVLVQVVVCLFANNVLCVPFDGKHKDAFDWFAQPVGDTDGQGMWIATPPLQEIEGEHEELPDAFDWDDDPPDIDGNQRSVLVRLVPDDPVPHGPYAAYEYEYLPDDDDDDPDSRYTYHHYLVNSLVSLVVCLVVVVTDPVSNVVSVVVSLCSVQQRNPPDDQDVQLLVLLQVLVQLLCVVLFPVLCVVQVWHKDHWDDDPRWIWIWTADQFKIKIWIFGAASGQPDDHPAGGWTKIFIGGNVRAADDDDVLLVQLVFDWDQGSVRHTTTMDIDHADDDSNHGPDSVVVSVVVSVSVVSSQVSSPPDRD

Mean predicted aligned error: 10.62 Å

Solvent-accessible surface area (backbone atoms only — not comparable to full-atom values): 17220 Å² total; per-residue (Å²): 106,63,67,53,34,49,73,27,64,60,56,32,52,54,56,50,21,68,36,68,42,59,80,80,48,70,85,59,85,45,56,45,53,45,65,75,48,74,34,60,33,94,90,64,69,70,41,68,42,55,32,37,44,32,30,49,97,39,52,28,34,38,36,29,39,77,32,80,83,60,78,77,52,79,40,82,54,90,96,44,75,33,47,44,60,55,46,48,43,56,25,54,68,73,51,61,72,95,76,54,41,76,39,58,32,25,28,36,39,24,72,69,75,84,70,94,72,73,96,49,86,37,49,39,39,74,34,33,53,63,58,54,34,53,51,52,48,51,36,57,76,72,61,68,52,56,80,89,48,45,64,60,50,51,55,47,37,49,44,36,58,63,60,57,66,53,84,76,77,63,54,68,65,35,37,51,40,32,36,56,44,38,44,53,24,53,60,70,36,36,65,64,49,19,63,75,53,71,22,52,58,62,67,78,40,83,53,99,51,27,28,33,37,44,30,45,33,94,81,29,21,42,38,41,32,32,24,39,39,69,22,56,84,29,61,82,91,49,54,34,24,42,34,37,34,57,22,30,61,84,72,40,57,50,73,96,48,73,44,50,43,61,22,63,29,45,80,45,67,39,78,82,67,51,61,39,41,34,41,78,43,74,50,74,58,61,88,34,40,64,82,50,52,64,63,52,28,50,51,51,51,54,55,48,54,52,25,38,54,48,29,42,78,89,57,94

pLDDT: mean 87.69, std 9.43, range [49.06, 98.12]

Radius of gyration: 24.95 Å; Cα contacts (8 Å, |Δi|>4): 580; chains: 1; bounding box: 50×42×67 Å

Sequence (316 aa):
MAWLLDRSQVFAREFAGLFLGCDVLADIKQFGTQTQVSLPNPSGGLLWPDLSLAGDARSFELLIEVKVGATPNEYPDGEEILLQPDMYAKAWRLRPDKTQARLRRVGTLTKGFDFDRTEDEWRARNVTWLDNRDLLRQLIDNGDLEPGVVPVARDFCDVIGQVVLHEALVAPAHVGALQADGRKVLMGIRDQLGAVIGATPGQPAKHKDGIGLLFRHPDWTLWVIVTPAGGMYNLFGNGDAAAFCLLTPGEKPLPDEPRVQAGGFERHRDLSGYRDDRIYIELDTVDGAIADFEAVGNQIIERMLAALRACRPPFI